Protein AF-A0A074RXC1-F1 (afdb_monomer_lite)

Foldseek 3Di:
DQDPVNQWAAKAKAWDPDFPAQDPDDDPDRWTKTKTKTKTDRDDPDPPDQSQVVQVVQQKDKDWDKKKKWKDFPVVRAIAIDIQDDDPDDDPVHVVHDVVNPVFKDWDDWDQDPNRIIMIMIMGIDPPVPADDAPDKTKMKMKMKIWMFMARRVVRDDRDIDMHIYDIDIDIHHDHDNPDDDPPPPPPPPDPDD

Radius of gyration: 21.19 Å; chains: 1; bounding box: 65×49×47 Å

Organism: NCBI:txid1423351

pLDDT: mean 71.6, std 18.16, range [35.62, 94.12]

Structure (mmCIF, N/CA/C/O backbone):
data_AF-A0A074RXC1-F1
#
_entry.id   AF-A0A074RXC1-F1
#
loop_
_atom_site.group_PDB
_atom_site.id
_atom_site.type_symbol
_atom_site.label_atom_id
_atom_site.label_alt_id
_atom_site.label_comp_id
_atom_site.label_asym_id
_atom_site.label_entity_id
_atom_site.label_seq_id
_atom_site.pdbx_PDB_ins_code
_atom_site.Cartn_x
_atom_site.Cartn_y
_atom_site.Cartn_z
_atom_site.occupancy
_atom_site.B_iso_or_equiv
_atom_site.auth_seq_id
_atom_site.auth_comp_id
_atom_site.auth_asym_id
_atom_site.auth_atom_id
_atom_site.pdbx_PDB_model_num
ATOM 1 N N . MET A 1 1 ? -26.070 16.149 12.774 1.00 41.00 1 MET A N 1
ATOM 2 C CA . MET A 1 1 ? -25.966 14.687 12.956 1.00 41.00 1 MET A CA 1
ATOM 3 C C . MET A 1 1 ? -24.612 14.267 12.406 1.00 41.00 1 MET A C 1
ATOM 5 O O . MET A 1 1 ? -24.395 14.439 11.217 1.00 41.00 1 MET A O 1
ATOM 9 N N . VAL A 1 2 ? -23.676 13.865 13.267 1.00 46.72 2 VAL A N 1
ATOM 10 C CA . VAL A 1 2 ? -22.329 13.419 12.868 1.00 46.72 2 VAL A CA 1
ATOM 11 C C . VAL A 1 2 ? -22.470 11.972 12.396 1.00 46.72 2 VAL A C 1
ATOM 13 O O . VAL A 1 2 ? -22.884 11.121 13.178 1.00 46.72 2 VAL A O 1
ATOM 16 N N . THR A 1 3 ? -22.252 11.695 11.112 1.00 53.53 3 THR A N 1
ATOM 17 C CA . THR A 1 3 ? -22.311 10.322 10.585 1.00 53.53 3 THR A CA 1
ATOM 18 C C . THR A 1 3 ? -20.998 9.605 10.895 1.00 53.53 3 THR A C 1
ATOM 20 O O . THR A 1 3 ? -19.945 10.237 10.913 1.00 53.53 3 THR A O 1
ATOM 23 N N . PHE A 1 4 ? -21.015 8.289 11.121 1.00 55.97 4 PHE A N 1
ATOM 24 C CA . PHE A 1 4 ? -19.802 7.508 11.425 1.00 55.97 4 PHE A CA 1
ATOM 25 C C . PHE A 1 4 ? -18.685 7.670 10.378 1.00 55.97 4 PHE A C 1
ATOM 27 O O . PHE A 1 4 ? -17.502 7.605 10.707 1.00 55.97 4 PHE A O 1
ATOM 34 N N . GLU A 1 5 ? -19.043 7.966 9.124 1.00 54.88 5 GLU A N 1
ATOM 35 C CA . GLU A 1 5 ? -18.086 8.291 8.062 1.00 54.88 5 GLU A CA 1
ATOM 36 C C . GLU A 1 5 ? -17.251 9.542 8.344 1.00 54.88 5 GLU A C 1
ATOM 38 O O . GLU A 1 5 ? -16.090 9.588 7.943 1.00 54.88 5 GLU A O 1
ATOM 43 N N . SER A 1 6 ? -17.810 10.508 9.075 1.00 56.66 6 SER A N 1
ATOM 44 C CA . SER A 1 6 ? -17.148 11.759 9.455 1.00 56.66 6 SER A CA 1
ATOM 45 C C . SER A 1 6 ? -16.219 11.647 10.668 1.00 56.66 6 SER A C 1
ATOM 47 O O . SER A 1 6 ? -15.727 12.675 11.119 1.00 56.66 6 SER A O 1
ATOM 49 N N . LEU A 1 7 ? -16.001 10.434 11.199 1.00 56.31 7 LEU A N 1
ATOM 50 C CA . LEU A 1 7 ? -15.130 10.157 12.353 1.00 56.31 7 LEU A CA 1
ATOM 51 C C . LEU A 1 7 ? -13.797 9.485 11.966 1.00 56.31 7 LEU A C 1
ATOM 53 O O . LEU A 1 7 ? -12.884 9.379 12.786 1.00 56.31 7 LEU A O 1
ATOM 57 N N . LEU A 1 8 ? -13.687 8.987 10.731 1.00 68.88 8 LEU A N 1
ATOM 58 C CA . LEU A 1 8 ? -12.468 8.389 10.188 1.00 68.88 8 LEU A CA 1
ATOM 59 C C . LEU A 1 8 ? -11.903 9.308 9.111 1.00 68.88 8 LEU A C 1
ATOM 61 O O . LEU A 1 8 ? -12.508 9.450 8.043 1.00 68.88 8 LEU A O 1
ATOM 65 N N . GLY A 1 9 ? -10.725 9.867 9.382 1.00 72.31 9 GLY A N 1
ATOM 66 C CA . GLY A 1 9 ? -10.014 10.732 8.454 1.00 72.31 9 GLY A CA 1
ATOM 67 C C . GLY A 1 9 ? -9.482 9.996 7.215 1.00 72.31 9 GLY A C 1
ATOM 68 O O . GLY A 1 9 ? -9.705 8.790 7.032 1.00 72.31 9 GLY A O 1
ATOM 69 N N . PRO A 1 10 ? -8.792 10.723 6.321 1.00 82.06 10 PRO A N 1
ATOM 70 C CA . PRO A 1 10 ? -8.280 10.156 5.082 1.00 82.06 10 PRO A CA 1
ATOM 71 C C . PRO A 1 10 ? -7.183 9.112 5.331 1.00 82.06 10 PRO A C 1
ATOM 73 O O . PRO A 1 10 ? -6.447 9.160 6.320 1.00 82.06 10 PRO A O 1
ATOM 76 N N . LEU A 1 11 ? -7.067 8.179 4.385 1.00 87.44 11 LEU A N 1
ATOM 77 C CA . LEU A 1 11 ? -5.901 7.315 4.233 1.00 87.44 11 LEU A CA 1
ATOM 78 C C . LEU A 1 11 ? -4.931 7.992 3.259 1.00 87.44 11 LEU A C 1
ATOM 80 O O . LEU A 1 11 ? -5.346 8.382 2.169 1.00 87.44 11 LEU A O 1
ATOM 84 N N . SER A 1 12 ? -3.655 8.096 3.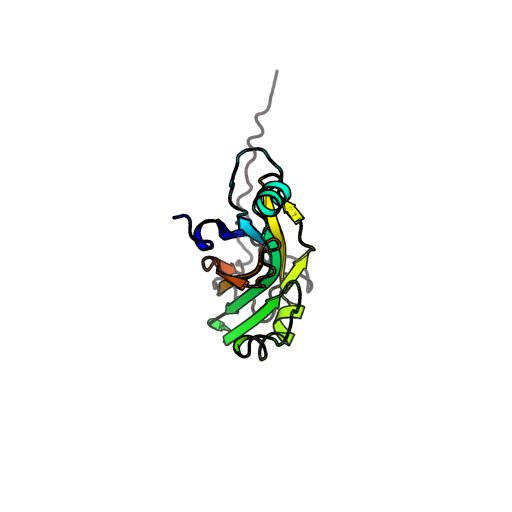615 1.00 89.38 12 SER A N 1
ATOM 85 C CA . SER A 1 12 ? -2.612 8.634 2.740 1.00 89.38 12 SER A CA 1
ATOM 86 C C . SER A 1 12 ? -1.465 7.644 2.537 1.00 89.38 12 SER A C 1
ATOM 88 O O . SER A 1 12 ? -1.199 6.775 3.372 1.00 89.38 12 SER A O 1
ATOM 90 N N . ILE A 1 13 ? -0.799 7.771 1.387 1.00 90.44 13 ILE A N 1
ATOM 91 C CA . ILE A 1 13 ? 0.452 7.083 1.065 1.00 90.44 13 ILE A CA 1
ATOM 92 C C . ILE A 1 13 ? 1.559 8.132 1.127 1.00 90.44 13 ILE A C 1
ATOM 94 O O . ILE A 1 13 ? 1.595 9.048 0.307 1.00 90.44 13 ILE A O 1
ATOM 98 N N . GLU A 1 14 ? 2.489 7.977 2.060 1.00 88.88 14 GLU A N 1
ATOM 99 C CA . GLU A 1 14 ? 3.664 8.834 2.158 1.00 88.88 14 GLU A CA 1
ATOM 100 C C . GLU A 1 14 ? 4.904 8.094 1.690 1.00 88.88 14 GLU A C 1
ATOM 102 O O . GLU A 1 14 ? 5.347 7.130 2.306 1.00 88.88 14 GLU A O 1
ATOM 107 N N . ILE A 1 15 ? 5.489 8.555 0.590 1.00 82.69 15 ILE A N 1
ATOM 108 C CA . ILE A 1 15 ? 6.756 8.040 0.076 1.00 82.69 15 ILE A CA 1
ATOM 109 C C . ILE A 1 15 ? 7.724 9.223 0.076 1.00 82.69 15 ILE A C 1
ATOM 111 O O . ILE A 1 15 ? 7.457 10.213 -0.617 1.00 82.69 15 ILE A O 1
ATOM 115 N N . PRO A 1 16 ? 8.836 9.176 0.840 1.00 70.38 16 PRO A N 1
ATOM 116 C CA . PRO A 1 16 ? 9.867 10.200 0.762 1.00 70.38 16 PRO A CA 1
ATOM 117 C C . PRO A 1 16 ? 10.257 10.354 -0.706 1.00 70.38 16 PRO A C 1
ATOM 119 O O . PRO A 1 16 ? 10.545 9.361 -1.369 1.00 70.38 16 PRO A O 1
ATOM 122 N N . ARG A 1 17 ? 10.245 11.586 -1.232 1.00 52.41 17 ARG A N 1
ATOM 123 C CA . ARG A 1 17 ? 10.360 11.904 -2.675 1.00 52.41 17 ARG A CA 1
ATOM 124 C C . ARG A 1 17 ? 11.628 11.381 -3.383 1.00 52.41 17 ARG A C 1
ATOM 126 O O . ARG A 1 17 ? 11.853 11.707 -4.544 1.00 52.41 17 ARG A O 1
ATOM 133 N N . ARG A 1 18 ? 12.476 10.603 -2.713 1.00 50.16 18 ARG A N 1
ATOM 134 C CA . ARG A 1 18 ? 13.684 9.989 -3.256 1.00 50.16 18 ARG A CA 1
ATOM 135 C C . ARG A 1 18 ? 13.493 8.476 -3.324 1.00 50.16 18 ARG A C 1
ATOM 137 O O . ARG A 1 18 ? 13.707 7.773 -2.342 1.00 50.16 18 ARG A O 1
ATOM 144 N N . ALA A 1 19 ? 13.136 7.981 -4.507 1.00 46.56 19 ALA A N 1
ATOM 145 C CA . ALA A 1 19 ? 13.533 6.630 -4.877 1.00 46.56 19 ALA A CA 1
ATOM 146 C C . ALA A 1 19 ? 15.060 6.568 -4.756 1.00 46.56 19 ALA A C 1
ATOM 148 O O . ALA A 1 19 ? 15.737 7.467 -5.264 1.00 46.56 19 ALA A O 1
ATOM 149 N N . VAL A 1 20 ? 15.609 5.556 -4.087 1.00 51.03 20 VAL A N 1
ATOM 150 C CA . VAL A 1 20 ? 17.038 5.274 -4.235 1.00 51.03 20 VAL A CA 1
ATOM 151 C C . VAL A 1 20 ? 17.208 4.824 -5.685 1.00 51.03 20 VAL A C 1
ATOM 153 O O . VAL A 1 20 ? 16.718 3.764 -6.081 1.00 51.03 20 VAL A O 1
ATOM 156 N N . GLY A 1 21 ? 17.763 5.721 -6.503 1.00 46.88 21 GLY A N 1
ATOM 157 C CA . GLY A 1 21 ? 17.995 5.493 -7.921 1.00 46.88 21 GLY A CA 1
ATOM 158 C C . GLY A 1 21 ? 18.953 4.326 -8.122 1.00 46.88 21 GLY A C 1
ATOM 159 O O . GLY A 1 21 ? 19.807 4.054 -7.283 1.00 46.88 21 GLY A O 1
ATOM 160 N N . ILE A 1 22 ? 18.789 3.623 -9.238 1.00 47.59 22 ILE A N 1
ATOM 161 C CA . ILE A 1 22 ? 19.736 2.600 -9.675 1.00 47.59 22 ILE A CA 1
ATOM 162 C C . ILE A 1 22 ? 21.031 3.335 -10.050 1.00 47.59 22 ILE A C 1
ATOM 164 O O . ILE A 1 22 ? 21.091 3.957 -11.114 1.00 47.59 22 ILE A O 1
ATOM 168 N N . ASP A 1 23 ? 22.041 3.307 -9.178 1.00 45.91 23 ASP A N 1
ATOM 169 C CA . ASP A 1 23 ? 23.382 3.775 -9.532 1.00 45.91 23 ASP A CA 1
ATOM 170 C C . ASP A 1 23 ? 23.966 2.821 -10.579 1.00 45.91 23 ASP A C 1
ATOM 172 O O . ASP A 1 23 ? 24.026 1.605 -10.401 1.00 45.91 23 ASP A O 1
ATOM 176 N N . ASN A 1 24 ? 24.380 3.378 -11.716 1.00 43.19 24 ASN A N 1
ATOM 177 C CA . ASN A 1 24 ? 24.933 2.609 -12.833 1.00 43.19 24 ASN A CA 1
ATOM 178 C C . ASN A 1 24 ? 26.350 2.075 -12.584 1.00 43.19 24 ASN A C 1
ATOM 180 O O . ASN A 1 24 ? 26.899 1.397 -13.453 1.00 43.19 24 ASN A O 1
ATOM 184 N N . SER A 1 25 ? 26.961 2.384 -11.444 1.00 41.28 25 SER A N 1
ATOM 185 C CA . SER A 1 25 ? 28.316 1.969 -11.112 1.00 41.28 25 SER A CA 1
ATOM 186 C C . SER A 1 25 ? 28.303 0.961 -9.963 1.00 41.28 25 SER A C 1
ATOM 188 O O . SER A 1 25 ? 28.063 1.339 -8.823 1.00 41.28 25 SER A O 1
ATOM 190 N N . ALA A 1 26 ? 28.658 -0.284 -10.298 1.00 39.69 26 ALA A N 1
ATOM 191 C CA . ALA A 1 26 ? 29.028 -1.408 -9.428 1.00 39.69 26 ALA A CA 1
ATOM 192 C C . ALA A 1 26 ? 27.931 -2.445 -9.085 1.00 39.69 26 ALA A C 1
ATOM 194 O O . ALA A 1 26 ? 27.125 -2.275 -8.179 1.00 39.69 26 ALA A O 1
ATOM 195 N N . GLY A 1 27 ? 28.023 -3.602 -9.759 1.00 39.81 27 GLY A N 1
ATOM 196 C CA . GLY A 1 27 ? 27.612 -4.908 -9.227 1.00 39.81 27 GLY A CA 1
ATOM 197 C C . GLY A 1 27 ? 26.292 -5.495 -9.741 1.00 39.81 27 GLY A C 1
ATOM 198 O O . GLY A 1 27 ? 25.319 -4.787 -9.983 1.00 39.81 27 GLY A O 1
ATOM 199 N N . ASN A 1 28 ? 26.248 -6.832 -9.816 1.00 43.88 28 ASN A N 1
ATOM 200 C CA . ASN A 1 28 ? 25.054 -7.670 -10.048 1.00 43.88 28 ASN A CA 1
ATOM 201 C C . ASN A 1 28 ? 23.983 -7.553 -8.928 1.00 43.88 28 ASN A C 1
ATOM 203 O O . ASN A 1 28 ? 23.018 -8.313 -8.918 1.00 43.88 28 ASN A O 1
ATOM 207 N N . GLU A 1 29 ? 24.146 -6.624 -7.980 1.00 46.78 29 GLU A N 1
ATOM 208 C CA . GLU A 1 29 ? 23.445 -6.573 -6.689 1.00 46.78 29 GLU A CA 1
ATOM 209 C C . GLU A 1 29 ? 22.759 -5.220 -6.411 1.00 46.78 29 GLU A C 1
ATOM 211 O O . GLU A 1 29 ? 22.481 -4.876 -5.264 1.00 46.78 29 GLU A O 1
ATOM 216 N N . THR A 1 30 ? 22.457 -4.411 -7.429 1.00 58.38 30 THR A N 1
ATOM 217 C CA . THR A 1 30 ? 21.752 -3.137 -7.203 1.00 58.38 30 THR A CA 1
ATOM 218 C C . THR A 1 30 ? 20.243 -3.362 -7.029 1.00 58.38 30 THR A C 1
ATOM 220 O O . THR A 1 30 ? 19.459 -3.361 -7.978 1.00 58.38 30 THR A O 1
ATOM 223 N N . SER A 1 31 ? 19.802 -3.580 -5.785 1.00 65.75 31 SER A N 1
ATOM 224 C CA . SER A 1 31 ? 18.376 -3.640 -5.438 1.00 65.75 31 SER A CA 1
ATOM 225 C C . SER A 1 31 ? 17.743 -2.241 -5.464 1.00 65.75 31 SER A C 1
ATOM 227 O O . SER A 1 31 ? 18.179 -1.363 -4.722 1.00 65.75 31 SER A O 1
ATOM 229 N N . CYS A 1 32 ? 16.689 -2.036 -6.261 1.00 78.50 32 CYS A N 1
ATOM 230 C CA . CYS A 1 32 ? 15.895 -0.802 -6.260 1.00 78.50 32 CYS A CA 1
ATOM 231 C C . CYS A 1 32 ? 14.613 -1.003 -5.446 1.00 78.50 32 CYS A C 1
ATOM 233 O O . CYS A 1 32 ? 13.894 -1.986 -5.644 1.00 78.50 32 CYS A O 1
ATOM 235 N N . TYR A 1 33 ? 14.311 -0.075 -4.539 1.00 83.94 33 TYR A N 1
ATOM 236 C CA . TYR A 1 33 ? 13.088 -0.119 -3.747 1.00 83.94 33 TYR A CA 1
ATOM 237 C C . TYR A 1 33 ? 12.524 1.276 -3.460 1.00 83.94 33 TYR A C 1
ATOM 239 O O . TYR A 1 33 ? 13.253 2.267 -3.385 1.00 83.94 33 TYR A O 1
ATOM 247 N N . TYR A 1 34 ? 11.213 1.326 -3.241 1.00 86.75 34 TYR A N 1
ATOM 248 C CA . TYR A 1 34 ? 10.503 2.472 -2.683 1.00 86.75 34 TYR A CA 1
ATOM 249 C C . TYR A 1 34 ? 10.071 2.133 -1.261 1.00 86.75 34 TYR A C 1
ATOM 251 O O . TYR A 1 34 ? 9.354 1.158 -1.053 1.00 86.75 34 TYR A O 1
ATOM 259 N N . SER A 1 35 ? 10.498 2.925 -0.283 1.00 88.25 35 SER A N 1
ATOM 260 C CA . SER A 1 35 ? 9.991 2.829 1.089 1.00 88.25 35 SER A CA 1
ATOM 261 C C . SER A 1 35 ? 8.974 3.932 1.340 1.00 88.25 35 SER A C 1
ATOM 263 O O . SER A 1 35 ? 9.118 5.027 0.804 1.00 88.25 35 SER A O 1
ATOM 265 N N . GLY A 1 36 ? 7.982 3.666 2.178 1.00 89.56 36 GLY A N 1
ATOM 266 C CA . GLY A 1 36 ? 6.987 4.658 2.561 1.00 89.56 36 GLY A CA 1
ATOM 267 C C . GLY A 1 36 ? 6.170 4.229 3.769 1.00 89.56 36 GLY A C 1
ATOM 268 O O . GLY A 1 36 ? 6.494 3.240 4.427 1.00 89.56 36 GLY A O 1
ATOM 269 N N . ALA A 1 37 ? 5.106 4.970 4.050 1.00 90.25 37 ALA A N 1
ATOM 270 C CA . ALA A 1 37 ? 4.131 4.657 5.079 1.00 90.25 37 ALA A CA 1
ATOM 271 C C . ALA A 1 37 ? 2.702 4.816 4.549 1.00 90.25 37 ALA A C 1
ATOM 273 O O . ALA A 1 37 ? 2.391 5.761 3.826 1.00 90.25 37 ALA A O 1
ATOM 274 N N . LEU A 1 38 ? 1.832 3.874 4.908 1.00 89.00 38 LEU A N 1
ATOM 275 C CA . LEU A 1 38 ? 0.387 4.050 4.847 1.00 89.00 38 LEU A CA 1
ATOM 276 C C . LEU A 1 38 ? -0.048 4.686 6.156 1.00 89.00 38 LEU A C 1
ATOM 278 O O . LEU A 1 38 ? 0.244 4.132 7.217 1.00 89.00 38 LEU A O 1
ATOM 282 N N . MET A 1 39 ? -0.729 5.824 6.092 1.00 88.69 39 MET A N 1
ATOM 283 C CA . MET A 1 39 ? -1.160 6.544 7.284 1.00 88.69 39 MET A CA 1
ATOM 284 C C . MET A 1 39 ? -2.664 6.727 7.262 1.00 88.69 39 MET A C 1
ATOM 286 O O . MET A 1 39 ? -3.214 7.353 6.358 1.00 88.69 39 MET A O 1
ATOM 290 N N . LEU A 1 40 ? -3.337 6.169 8.263 1.00 84.69 40 LEU A N 1
ATOM 291 C CA . LEU A 1 40 ? -4.741 6.454 8.498 1.00 84.69 40 LEU A CA 1
ATOM 292 C C . LEU A 1 40 ? -4.830 7.569 9.531 1.00 84.69 40 LEU A C 1
ATOM 294 O O . LEU A 1 40 ? -4.387 7.403 10.674 1.00 84.69 40 LEU A O 1
ATOM 298 N N . GLN A 1 41 ? -5.430 8.688 9.133 1.00 76.19 41 GLN A N 1
ATOM 299 C CA . GLN A 1 41 ? -5.754 9.746 10.072 1.00 76.19 41 GLN A CA 1
ATOM 300 C C . GLN A 1 41 ? -6.849 9.249 11.020 1.00 76.19 41 GLN A C 1
ATOM 302 O O . GLN A 1 41 ? -8.028 9.192 10.665 1.00 76.19 41 GLN A O 1
ATOM 307 N N . GLY A 1 42 ? -6.455 8.917 12.249 1.00 62.72 42 GLY A N 1
ATOM 308 C CA . GLY A 1 42 ? -7.388 8.926 13.367 1.00 62.72 42 GLY A CA 1
ATOM 309 C C . GLY A 1 42 ? -7.840 10.369 13.539 1.00 62.72 42 GLY A C 1
ATOM 310 O O . GLY A 1 42 ? -7.004 11.251 13.732 1.00 62.72 42 GLY A O 1
ATOM 311 N N . GLN A 1 43 ? -9.122 10.658 13.348 1.00 54.03 43 GLN A N 1
ATOM 312 C CA . GLN A 1 43 ? -9.582 12.033 13.479 1.00 54.03 43 GLN A CA 1
ATOM 313 C C . GLN A 1 43 ? -9.473 12.465 14.944 1.00 54.03 43 GLN A C 1
ATOM 315 O O . GLN A 1 43 ? -9.837 11.713 15.852 1.00 54.03 43 GLN A O 1
ATOM 320 N N . GLU A 1 44 ? -8.951 13.675 15.156 1.00 41.47 44 GLU A N 1
ATOM 321 C CA . GLU A 1 44 ? -9.087 14.419 16.405 1.00 41.47 44 GLU A CA 1
ATOM 322 C C . GLU A 1 44 ? -10.577 14.532 16.721 1.00 41.47 44 GLU A C 1
ATOM 324 O O . GLU A 1 44 ? -11.282 15.315 16.088 1.00 41.47 44 GLU A O 1
ATOM 329 N N . LEU A 1 45 ? -11.086 13.741 17.664 1.00 39.53 45 LEU A N 1
ATOM 330 C CA . LEU A 1 45 ? -12.461 13.932 18.110 1.00 39.53 45 LEU A CA 1
ATOM 331 C C . LEU A 1 45 ? -12.579 14.834 19.327 1.00 39.53 45 LEU A C 1
ATOM 333 O O . LEU A 1 45 ? -13.615 15.469 19.431 1.00 39.53 45 LEU A O 1
ATOM 337 N N . LEU A 1 46 ? -11.584 14.971 20.215 1.00 38.75 46 LEU A N 1
ATOM 338 C CA . LEU A 1 46 ? -11.774 15.757 21.452 1.00 38.75 46 LEU A CA 1
ATOM 339 C C . LEU A 1 46 ? -10.477 16.362 22.045 1.00 38.75 46 LEU A C 1
ATOM 341 O O . LEU A 1 46 ? -10.279 16.344 23.258 1.00 38.75 46 LEU A O 1
ATOM 345 N N . GLY A 1 47 ? -9.579 16.914 21.221 1.00 38.34 47 GLY A N 1
ATOM 346 C CA . GLY A 1 47 ? -8.376 17.605 21.721 1.00 38.34 47 GLY A CA 1
ATOM 347 C C . GLY A 1 47 ? -7.254 16.660 22.203 1.00 38.34 47 GLY A C 1
ATOM 348 O O . GLY A 1 47 ? -7.191 15.526 21.733 1.00 38.34 47 GLY A O 1
ATOM 349 N N . PRO A 1 48 ? -6.344 17.095 23.104 1.00 40.12 48 PRO A N 1
ATOM 350 C CA . PRO A 1 48 ? -5.045 16.448 23.380 1.00 40.12 48 PRO A CA 1
ATOM 351 C C . PRO A 1 48 ? -5.095 15.097 24.141 1.00 40.12 48 PRO A C 1
ATOM 353 O O . PRO A 1 48 ? -4.137 14.723 24.815 1.00 40.12 48 PRO A O 1
ATOM 356 N N . GLY A 1 49 ? -6.195 14.344 24.054 1.00 46.59 49 GLY A N 1
ATOM 357 C CA . GLY A 1 49 ? -6.352 13.018 24.658 1.00 46.59 49 GLY A CA 1
ATOM 358 C C . GLY A 1 49 ? -5.895 11.868 23.752 1.00 46.59 49 GLY A C 1
ATOM 359 O O . GLY A 1 49 ? -5.857 11.979 22.529 1.00 46.59 49 GLY A O 1
ATOM 360 N N . THR A 1 50 ? -5.565 10.720 24.350 1.00 51.72 50 THR A N 1
ATOM 361 C CA . THR A 1 50 ? -5.179 9.509 23.609 1.00 51.72 50 THR A CA 1
ATOM 362 C C . THR A 1 50 ? -6.400 8.963 22.844 1.00 51.72 50 THR A C 1
ATOM 364 O O . THR A 1 50 ? -7.405 8.656 23.489 1.00 51.72 50 THR A O 1
ATOM 367 N N . PRO A 1 51 ? -6.343 8.782 21.506 1.00 50.44 51 PRO A N 1
ATOM 368 C CA . PRO A 1 51 ? -7.502 8.460 20.659 1.00 50.44 51 PRO A CA 1
ATOM 369 C C . PRO A 1 51 ? -8.375 7.298 21.156 1.00 50.44 51 PRO A C 1
ATOM 371 O O . PRO A 1 51 ? -9.592 7.343 21.034 1.00 50.44 51 PRO A O 1
ATOM 374 N N . LYS A 1 52 ? -7.770 6.287 21.788 1.00 49.31 52 LYS A N 1
ATOM 375 C CA . LYS A 1 52 ? -8.460 5.120 22.356 1.00 49.31 52 LYS A CA 1
ATOM 376 C C . LYS A 1 52 ? -9.548 5.480 23.388 1.00 49.31 52 LYS A C 1
ATOM 378 O O . LYS A 1 52 ? -10.615 4.881 23.374 1.00 49.31 52 LYS A O 1
ATOM 383 N N . ILE A 1 53 ? -9.300 6.477 24.239 1.00 50.59 53 ILE A N 1
ATOM 384 C CA . ILE A 1 53 ? -10.171 6.826 25.378 1.00 50.59 53 ILE A CA 1
ATOM 385 C C . ILE A 1 53 ? -11.452 7.534 24.910 1.00 50.59 53 ILE A C 1
ATOM 387 O O . ILE A 1 53 ? -12.513 7.363 25.502 1.00 50.59 53 ILE A O 1
ATOM 391 N N . VAL A 1 54 ? -11.375 8.296 23.817 1.00 54.69 54 VAL A N 1
ATOM 392 C CA . VAL A 1 54 ? -12.516 9.037 23.257 1.00 54.69 54 VAL A CA 1
ATOM 393 C C . VAL A 1 54 ? -13.535 8.097 22.609 1.00 54.69 54 VAL A C 1
ATOM 395 O O . VAL A 1 54 ? -14.735 8.292 22.765 1.00 54.69 54 VAL A O 1
ATOM 398 N N . TRP A 1 55 ? -13.066 7.051 21.927 1.00 56.78 55 TRP A N 1
ATOM 399 C CA . TRP A 1 55 ? -13.936 6.039 21.323 1.00 56.78 55 TRP A CA 1
ATOM 400 C C . TRP A 1 55 ? -14.601 5.151 22.377 1.00 56.78 55 TRP A C 1
ATOM 402 O O . TRP A 1 55 ? -15.818 4.968 22.342 1.00 56.78 55 TRP A O 1
ATOM 412 N N . GLU A 1 56 ? -13.826 4.677 23.358 1.00 56.75 56 GLU A N 1
ATOM 413 C CA . GLU A 1 56 ? -14.346 3.868 24.466 1.00 56.75 56 GLU A CA 1
ATOM 414 C C . GLU A 1 56 ? -15.336 4.664 25.337 1.00 56.75 56 GLU A C 1
ATOM 416 O O . GLU A 1 56 ? -16.336 4.107 25.778 1.00 56.75 56 GLU A O 1
ATOM 421 N N . GLY A 1 57 ? -15.126 5.976 25.512 1.00 56.84 57 GLY A N 1
ATOM 422 C CA . GLY A 1 57 ? -16.052 6.870 26.220 1.00 56.84 57 GLY A CA 1
ATOM 423 C C . GLY A 1 57 ? -17.375 7.149 25.491 1.00 56.84 57 GLY A C 1
ATOM 424 O O . GLY A 1 57 ? -18.319 7.621 26.118 1.00 56.84 57 GLY A O 1
ATOM 425 N N . LEU A 1 58 ? -17.460 6.845 24.192 1.00 61.00 58 LEU A N 1
ATOM 426 C CA . LEU A 1 58 ? -18.696 6.890 23.399 1.00 61.00 58 LEU A CA 1
ATOM 427 C C . LEU A 1 58 ? -19.352 5.505 23.254 1.00 61.00 58 LEU A C 1
ATOM 429 O O . LEU A 1 58 ? -20.332 5.384 22.522 1.00 61.00 58 LEU A O 1
ATOM 433 N N . GLY A 1 59 ? -18.797 4.469 23.895 1.00 63.50 59 GLY A N 1
ATOM 434 C CA . GLY A 1 59 ? -19.301 3.099 23.802 1.00 63.50 59 GLY A CA 1
ATOM 435 C C . GLY A 1 59 ? -18.841 2.335 22.559 1.00 63.50 59 GLY A C 1
ATOM 436 O O . GLY A 1 59 ? -19.389 1.275 22.270 1.00 63.50 59 GLY A O 1
ATOM 437 N N . TYR A 1 60 ? -17.848 2.824 21.803 1.00 66.00 60 TYR A N 1
ATOM 438 C CA . TYR A 1 60 ? -17.391 2.195 20.555 1.00 66.00 60 TYR A CA 1
ATOM 439 C C . TYR A 1 60 ? -15.960 1.647 20.652 1.00 66.00 60 TYR A C 1
ATOM 441 O O . TYR A 1 60 ? -15.057 2.271 21.203 1.00 66.00 60 TYR A O 1
ATOM 449 N N . GLU A 1 61 ? -15.725 0.487 20.041 1.00 66.62 61 GLU A N 1
ATOM 450 C CA . GLU A 1 61 ? -14.395 -0.031 19.725 1.00 66.62 61 GLU A CA 1
ATOM 451 C C . GLU A 1 61 ? -14.099 0.183 18.244 1.00 66.62 61 GLU A C 1
ATOM 453 O O . GLU A 1 61 ? -14.865 -0.263 17.392 1.00 66.62 61 GLU A O 1
ATOM 458 N N . VAL A 1 62 ? -12.970 0.815 17.922 1.00 68.12 62 VAL A N 1
ATOM 459 C CA . VAL A 1 62 ? -12.490 0.943 16.541 1.00 68.12 62 VAL A CA 1
ATOM 460 C C . VAL A 1 62 ? -11.163 0.217 16.407 1.00 68.12 62 VAL A C 1
ATOM 462 O O . VAL A 1 62 ? -10.209 0.496 17.134 1.00 68.12 62 VAL A O 1
ATOM 465 N N . GLY A 1 63 ? -11.088 -0.701 15.448 1.00 70.50 63 GLY A N 1
ATOM 466 C CA . GLY A 1 63 ? -9.892 -1.482 15.171 1.00 70.50 63 GLY A CA 1
ATOM 467 C C . GLY A 1 63 ? -9.579 -1.510 13.686 1.00 70.50 63 GLY A C 1
ATOM 468 O O . GLY A 1 63 ? -10.414 -1.903 12.872 1.00 70.50 63 GLY A O 1
ATOM 469 N N . ILE A 1 64 ? -8.348 -1.156 13.314 1.00 77.00 64 ILE A N 1
ATOM 470 C CA . ILE A 1 64 ? -7.889 -1.419 11.950 1.00 77.00 64 ILE A CA 1
ATOM 471 C C . ILE A 1 64 ? -7.729 -2.924 11.782 1.00 77.00 64 ILE A C 1
ATOM 473 O O . ILE A 1 64 ? -6.967 -3.574 12.498 1.00 77.00 64 ILE A O 1
ATOM 477 N N . GLN A 1 65 ? -8.430 -3.471 10.804 1.00 81.94 65 GLN A N 1
ATOM 478 C CA . GLN A 1 65 ? -8.390 -4.886 10.486 1.00 81.94 65 GLN A CA 1
ATOM 479 C C . GLN A 1 65 ? -7.244 -5.170 9.520 1.00 81.94 65 GLN A C 1
ATOM 481 O O . GLN A 1 65 ? -6.402 -6.028 9.793 1.00 81.94 65 GLN A O 1
ATOM 486 N N . GLN A 1 66 ? -7.133 -4.388 8.449 1.00 87.50 66 GLN A N 1
ATOM 487 C CA . GLN A 1 66 ? -6.177 -4.636 7.374 1.00 87.50 66 GLN A CA 1
ATOM 488 C C . GLN A 1 66 ? -5.744 -3.333 6.707 1.00 87.50 66 GLN A C 1
ATOM 490 O O . GLN A 1 66 ? -6.582 -2.469 6.462 1.00 87.50 66 GLN A O 1
ATOM 495 N N . PHE A 1 67 ? -4.465 -3.237 6.363 1.00 89.81 67 PHE A N 1
ATOM 496 C CA . PHE A 1 67 ? -3.964 -2.367 5.308 1.00 89.81 67 PHE A CA 1
ATOM 497 C C . PHE A 1 67 ? -3.546 -3.226 4.123 1.00 89.81 67 PHE A C 1
ATOM 499 O O . PHE A 1 67 ? -2.857 -4.233 4.293 1.00 89.81 67 PHE A O 1
ATOM 506 N N . ASP A 1 68 ? -3.938 -2.823 2.923 1.00 91.94 68 ASP A N 1
ATOM 507 C CA . ASP A 1 68 ? -3.544 -3.491 1.695 1.00 91.94 68 ASP A CA 1
ATOM 508 C C . ASP A 1 68 ? -3.090 -2.500 0.628 1.00 91.94 68 ASP A C 1
ATOM 510 O O . ASP A 1 68 ? -3.462 -1.325 0.624 1.00 91.94 68 ASP A O 1
ATOM 514 N N . MET A 1 69 ? -2.219 -2.978 -0.252 1.00 92.56 69 MET A N 1
ATOM 515 C CA . MET A 1 69 ? -1.587 -2.182 -1.290 1.00 92.56 69 MET A CA 1
ATOM 516 C C . MET A 1 69 ? -1.584 -2.944 -2.602 1.00 92.56 69 MET A C 1
ATOM 518 O O . MET A 1 69 ? -1.260 -4.130 -2.651 1.00 92.56 69 MET A O 1
ATOM 522 N N . THR A 1 70 ? -1.873 -2.221 -3.679 1.00 93.31 70 THR A N 1
ATOM 523 C CA . THR A 1 70 ? -1.670 -2.684 -5.047 1.00 93.31 70 THR A CA 1
ATOM 524 C C . THR A 1 70 ? -0.610 -1.832 -5.729 1.00 93.31 70 THR A C 1
ATOM 526 O O . THR A 1 70 ? -0.702 -0.605 -5.724 1.00 93.31 70 THR A O 1
ATOM 529 N N . PHE A 1 71 ? 0.347 -2.498 -6.364 1.00 92.38 71 PHE A N 1
ATOM 530 C CA . PHE A 1 71 ? 1.361 -1.909 -7.228 1.00 92.38 71 PHE A CA 1
ATOM 531 C C . PHE A 1 71 ? 1.132 -2.375 -8.669 1.00 92.38 71 PHE A C 1
ATOM 533 O O . PHE A 1 71 ? 1.076 -3.580 -8.934 1.00 92.38 71 PHE A O 1
ATOM 540 N N . THR A 1 72 ? 0.989 -1.442 -9.607 1.00 92.44 72 THR A N 1
ATOM 541 C CA . THR A 1 72 ? 0.721 -1.740 -11.020 1.00 92.44 72 THR A CA 1
ATOM 542 C C . THR A 1 72 ? 1.760 -1.127 -11.942 1.00 92.44 72 THR A C 1
ATOM 544 O O . THR A 1 72 ? 2.302 -0.048 -11.707 1.00 92.44 72 THR A O 1
ATOM 547 N N . SER A 1 73 ? 2.012 -1.825 -13.048 1.00 91.38 73 SER A N 1
ATOM 548 C CA . SER A 1 73 ? 2.777 -1.309 -14.172 1.00 91.38 73 SER A CA 1
ATOM 549 C C . SER A 1 73 ? 2.094 -1.668 -15.482 1.00 91.38 73 SER A C 1
ATOM 551 O O . SER A 1 73 ? 2.012 -2.844 -15.844 1.00 91.38 73 SER A O 1
ATOM 553 N N . SER A 1 74 ? 1.644 -0.653 -16.217 1.00 89.12 74 SER A N 1
ATOM 554 C CA . SER A 1 74 ? 1.034 -0.824 -17.539 1.00 89.12 74 SER A CA 1
ATOM 555 C C . SER A 1 74 ? 2.040 -1.348 -18.567 1.00 89.12 74 SER A C 1
ATOM 557 O O . SER A 1 74 ? 1.724 -2.271 -19.313 1.00 89.12 74 SER A O 1
ATOM 559 N N . VAL A 1 75 ? 3.277 -0.836 -18.538 1.00 89.75 75 VAL A N 1
ATOM 560 C CA . VAL A 1 75 ? 4.379 -1.243 -19.431 1.00 89.75 75 VAL A CA 1
ATOM 561 C C . VAL A 1 75 ? 4.655 -2.744 -19.339 1.00 89.75 75 VAL A C 1
ATOM 563 O O . VAL A 1 75 ? 4.817 -3.412 -20.355 1.00 89.75 75 VAL A O 1
ATOM 566 N N . HIS A 1 76 ? 4.657 -3.286 -18.122 1.00 87.19 76 HIS A N 1
ATOM 567 C CA . HIS A 1 76 ? 4.967 -4.695 -17.879 1.00 87.19 76 HIS A CA 1
ATOM 568 C C . HIS A 1 76 ? 3.719 -5.585 -17.846 1.00 87.19 76 HIS A C 1
ATOM 570 O O . HIS A 1 76 ? 3.850 -6.798 -17.729 1.00 87.19 76 HIS A O 1
ATOM 576 N N . LYS A 1 77 ? 2.511 -5.002 -17.925 1.00 88.44 77 LYS A N 1
ATOM 577 C CA . LYS A 1 77 ? 1.227 -5.690 -17.697 1.00 88.44 77 LYS A CA 1
ATOM 578 C C . LYS A 1 77 ? 1.203 -6.452 -16.364 1.00 88.44 77 LYS A C 1
ATOM 580 O O . LYS A 1 77 ? 0.668 -7.554 -16.271 1.00 88.44 77 LYS A O 1
ATOM 585 N N . VAL A 1 78 ? 1.802 -5.860 -15.331 1.00 85.94 78 VAL A N 1
ATOM 586 C CA . VAL A 1 78 ? 1.933 -6.468 -14.002 1.00 85.94 78 VAL A CA 1
ATOM 587 C C . VAL A 1 78 ? 1.034 -5.751 -13.007 1.00 85.94 78 VAL A C 1
ATOM 589 O O . VAL A 1 78 ? 0.991 -4.521 -12.955 1.00 85.94 78 VAL A O 1
ATOM 592 N N . LYS A 1 79 ? 0.367 -6.547 -12.172 1.00 89.94 79 LYS A N 1
ATOM 593 C CA . LYS A 1 79 ? -0.323 -6.121 -10.958 1.00 89.94 79 LYS A CA 1
ATOM 594 C C . LYS A 1 79 ? 0.185 -6.986 -9.812 1.00 89.94 79 LYS A C 1
ATOM 596 O O . LYS A 1 79 ? 0.243 -8.204 -9.940 1.00 89.94 79 LYS A O 1
ATOM 601 N N . MET A 1 80 ? 0.578 -6.355 -8.718 1.00 90.38 80 MET A N 1
ATOM 602 C CA . MET A 1 80 ? 1.041 -6.999 -7.493 1.00 90.38 80 MET A CA 1
ATOM 603 C C . MET A 1 80 ? 0.188 -6.499 -6.339 1.00 90.38 80 MET A C 1
ATOM 605 O O . MET A 1 80 ? -0.132 -5.313 -6.287 1.00 90.38 80 MET A O 1
ATOM 609 N N . TRP A 1 81 ? -0.164 -7.385 -5.415 1.00 91.94 81 TRP A N 1
ATOM 610 C CA . TRP A 1 81 ? -0.950 -7.026 -4.241 1.00 91.94 81 TRP A CA 1
ATOM 611 C C . TRP A 1 81 ? -0.386 -7.682 -2.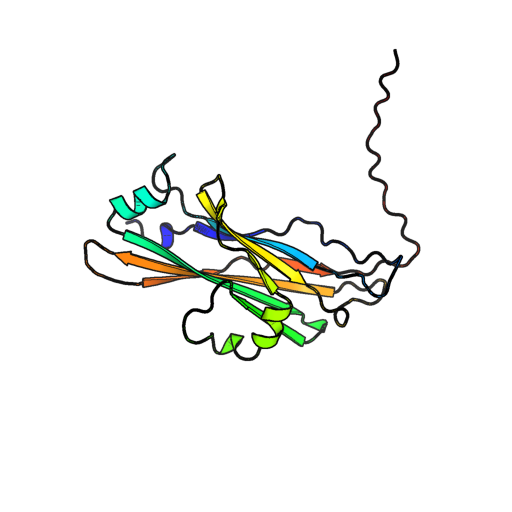987 1.00 91.94 81 TRP A C 1
ATOM 613 O O . TRP A 1 81 ? 0.002 -8.849 -3.025 1.00 91.94 81 TRP A O 1
ATOM 623 N N . ASN A 1 82 ? -0.357 -6.951 -1.878 1.00 92.00 82 ASN A N 1
ATOM 624 C CA . ASN A 1 82 ? -0.109 -7.537 -0.568 1.00 92.00 82 ASN A CA 1
ATOM 625 C C . ASN A 1 82 ? -0.879 -6.781 0.520 1.00 92.00 82 ASN A C 1
ATOM 627 O O . ASN A 1 82 ? -1.250 -5.622 0.336 1.00 92.00 82 ASN A O 1
ATOM 631 N N . ALA A 1 83 ? -1.059 -7.429 1.667 1.00 90.62 83 ALA A N 1
ATOM 632 C CA . ALA A 1 83 ? -1.639 -6.839 2.861 1.00 90.62 83 ALA A CA 1
ATOM 633 C C . ALA A 1 83 ? -0.769 -7.084 4.097 1.00 90.62 83 ALA A C 1
ATOM 635 O O . ALA A 1 83 ? -0.056 -8.082 4.182 1.00 90.62 83 ALA A O 1
ATOM 636 N N . ASP A 1 84 ? -0.862 -6.182 5.073 1.00 86.94 84 ASP A N 1
ATOM 637 C CA . ASP A 1 84 ? -0.113 -6.259 6.332 1.00 86.94 84 ASP A CA 1
ATOM 638 C C . ASP A 1 84 ? -0.580 -7.415 7.235 1.00 86.94 84 ASP A C 1
ATOM 640 O O . ASP A 1 84 ? 0.187 -7.968 8.023 1.00 86.94 84 ASP A O 1
ATOM 644 N N . LYS A 1 85 ? -1.845 -7.805 7.089 1.00 82.56 85 LYS A N 1
ATOM 645 C CA . LYS A 1 85 ? -2.470 -8.969 7.704 1.00 82.56 85 LYS A CA 1
ATOM 646 C C . LYS A 1 85 ? -3.471 -9.560 6.719 1.00 82.56 85 LYS A C 1
ATOM 648 O O . LYS A 1 85 ? -4.216 -8.831 6.065 1.00 82.56 85 LYS A O 1
ATOM 653 N N . VAL A 1 86 ? -3.524 -10.884 6.624 1.00 69.31 86 VAL A N 1
ATOM 654 C CA . VAL A 1 86 ? -4.568 -11.574 5.858 1.00 69.31 86 VAL A CA 1
ATOM 655 C C . VAL A 1 86 ? -5.743 -11.832 6.797 1.00 69.31 86 VAL A C 1
ATOM 657 O O . VAL A 1 86 ? -5.592 -12.529 7.800 1.00 69.31 86 VAL A O 1
ATOM 660 N N . LEU A 1 87 ? -6.899 -11.242 6.503 1.00 63.06 87 LEU A N 1
ATOM 661 C CA . LEU A 1 87 ? -8.137 -11.461 7.247 1.00 63.06 87 LEU A CA 1
ATOM 662 C C . LEU A 1 87 ? -9.204 -11.992 6.299 1.00 63.06 87 LEU A C 1
ATOM 664 O O . LEU A 1 87 ? -9.618 -11.295 5.377 1.00 63.06 87 LEU A O 1
ATOM 668 N N . GLY A 1 88 ? -9.648 -13.224 6.543 1.00 63.22 88 GLY A N 1
ATOM 669 C CA . GLY A 1 88 ? -10.695 -13.854 5.744 1.00 63.22 88 GLY A CA 1
ATOM 670 C C . GLY A 1 88 ? -10.285 -14.134 4.289 1.00 63.22 88 GLY A C 1
ATOM 671 O O . GLY A 1 88 ? -9.097 -14.116 3.953 1.00 63.22 88 GLY A O 1
ATOM 672 N N . PRO A 1 89 ? -11.259 -14.458 3.421 1.00 60.47 89 PRO A N 1
ATOM 673 C CA . PRO A 1 89 ? -10.989 -14.758 2.025 1.00 60.47 89 PRO A CA 1
ATOM 674 C C . PRO A 1 89 ? -10.460 -13.517 1.306 1.00 60.47 89 PRO A C 1
ATOM 676 O O . PRO A 1 89 ? -11.022 -12.425 1.386 1.00 60.47 89 PRO A O 1
ATOM 679 N N . MET A 1 90 ? -9.357 -13.707 0.589 1.00 67.56 90 MET A N 1
ATOM 680 C CA . MET A 1 90 ? -8.730 -12.668 -0.215 1.00 67.56 90 MET A CA 1
ATOM 681 C C . MET A 1 90 ? -9.724 -12.098 -1.239 1.00 67.56 90 MET A C 1
ATOM 683 O O . MET A 1 90 ? -10.485 -12.876 -1.823 1.00 67.56 90 MET A O 1
ATOM 687 N N . PRO A 1 91 ? -9.709 -10.778 -1.513 1.00 67.81 91 PRO A N 1
ATOM 688 C CA . PRO A 1 91 ? -10.536 -10.210 -2.568 1.00 67.81 91 PRO A CA 1
ATOM 689 C C . PRO A 1 91 ? -10.315 -10.978 -3.884 1.00 67.81 91 PRO A C 1
ATOM 691 O O . PRO A 1 91 ? -9.157 -11.192 -4.257 1.00 67.81 91 PRO A O 1
ATOM 694 N N . PRO A 1 92 ? -11.371 -11.377 -4.617 1.00 68.56 92 PRO A N 1
ATOM 695 C CA . PRO A 1 92 ? -11.222 -12.147 -5.857 1.00 68.56 92 PRO A CA 1
ATOM 696 C C . PRO A 1 92 ? -10.307 -11.452 -6.879 1.00 68.56 92 PRO A C 1
ATOM 698 O O . PRO A 1 92 ? -9.499 -12.085 -7.552 1.00 68.56 92 PRO A O 1
ATOM 701 N N . GLU A 1 93 ? -10.369 -10.119 -6.912 1.00 68.19 93 GLU A N 1
ATOM 702 C CA . GLU A 1 93 ? -9.541 -9.220 -7.728 1.00 68.19 93 GLU A CA 1
ATOM 703 C C . GLU A 1 93 ? -8.048 -9.176 -7.347 1.00 68.19 93 GLU A C 1
ATOM 705 O O . GLU A 1 93 ? -7.230 -8.661 -8.116 1.00 68.19 93 GLU A O 1
ATOM 710 N N . ALA A 1 94 ? -7.697 -9.694 -6.167 1.00 71.00 94 ALA A N 1
ATOM 711 C CA . ALA A 1 94 ? -6.344 -9.755 -5.618 1.00 71.00 94 ALA A CA 1
ATOM 712 C C . ALA A 1 94 ? -5.778 -11.187 -5.589 1.00 71.00 94 ALA A C 1
ATOM 714 O O . ALA A 1 94 ? -4.560 -11.357 -5.654 1.00 71.00 94 ALA A O 1
ATOM 715 N N . ALA A 1 95 ? -6.645 -12.209 -5.572 1.00 69.12 95 ALA A N 1
ATOM 716 C CA . ALA A 1 95 ? -6.276 -13.627 -5.510 1.00 69.12 95 ALA A CA 1
ATOM 717 C C . ALA A 1 95 ? -5.259 -14.044 -6.582 1.00 69.12 95 ALA A C 1
ATOM 719 O O . ALA A 1 95 ? -4.287 -14.734 -6.282 1.00 69.12 95 ALA A O 1
ATOM 720 N N . ALA A 1 96 ? -5.429 -13.558 -7.813 1.00 70.12 96 ALA A N 1
ATOM 721 C CA . ALA A 1 96 ? -4.533 -13.874 -8.925 1.00 70.12 96 ALA A CA 1
ATOM 722 C C . ALA A 1 96 ? -3.127 -13.245 -8.804 1.00 70.12 96 ALA A C 1
ATOM 724 O O . ALA A 1 96 ? -2.199 -13.687 -9.476 1.00 70.12 96 ALA A O 1
ATOM 725 N N . PHE A 1 97 ? -2.950 -12.224 -7.958 1.00 74.50 97 PHE A N 1
ATOM 726 C CA . PHE A 1 97 ? -1.750 -11.373 -7.933 1.00 74.50 97 PHE A CA 1
ATOM 727 C C . PHE A 1 97 ? -1.022 -11.356 -6.579 1.00 74.50 97 PHE A C 1
ATOM 729 O O . PHE A 1 97 ? 0.078 -10.806 -6.466 1.00 74.50 97 PHE A O 1
ATOM 736 N N . ALA A 1 98 ? -1.604 -11.972 -5.549 1.00 64.81 98 ALA A N 1
ATOM 737 C CA . ALA A 1 98 ? -1.096 -11.918 -4.181 1.00 64.81 98 ALA A CA 1
ATOM 738 C C . ALA A 1 98 ? 0.210 -12.687 -3.956 1.00 64.81 98 ALA A C 1
ATOM 740 O O . ALA A 1 98 ? 1.081 -12.226 -3.222 1.00 64.81 98 ALA A O 1
ATOM 741 N N . ALA A 1 99 ? 0.384 -13.833 -4.623 1.00 63.88 99 ALA A N 1
ATOM 742 C CA . ALA A 1 99 ? 1.607 -14.632 -4.508 1.00 63.88 99 ALA A CA 1
ATOM 743 C C . ALA A 1 99 ? 2.840 -13.906 -5.074 1.00 63.88 99 ALA A C 1
ATOM 745 O O . ALA A 1 99 ? 3.957 -14.105 -4.594 1.00 63.88 99 ALA A O 1
ATOM 746 N N . ALA A 1 100 ? 2.639 -13.060 -6.090 1.00 72.44 100 ALA A N 1
ATOM 747 C CA . ALA A 1 100 ? 3.682 -12.188 -6.609 1.00 72.44 100 ALA A CA 1
ATOM 748 C C . ALA A 1 100 ? 3.904 -10.995 -5.673 1.00 72.44 100 ALA A C 1
ATOM 750 O O . ALA A 1 100 ? 5.044 -10.669 -5.357 1.00 72.44 100 ALA A O 1
ATOM 751 N N . GLY A 1 101 ? 2.830 -10.366 -5.188 1.00 80.00 101 GLY A N 1
ATOM 752 C CA . GLY A 1 101 ? 2.954 -9.155 -4.384 1.00 80.00 101 GLY A CA 1
ATOM 753 C C . GLY A 1 101 ? 3.607 -9.356 -3.020 1.00 80.00 101 GLY A C 1
ATOM 754 O O . GLY A 1 101 ? 4.408 -8.510 -2.640 1.00 80.00 101 GLY A O 1
ATOM 755 N N . SER A 1 102 ? 3.391 -10.474 -2.322 1.00 83.12 102 SER A N 1
ATOM 756 C CA . SER A 1 102 ? 4.026 -10.714 -1.011 1.00 83.12 102 SER A CA 1
ATOM 757 C C . SER A 1 102 ? 5.554 -10.848 -1.056 1.00 83.12 102 SER A C 1
ATOM 759 O O . SER A 1 102 ? 6.218 -10.672 -0.037 1.00 83.12 102 SER A O 1
ATOM 761 N N . ARG A 1 103 ? 6.128 -11.116 -2.237 1.00 85.50 103 ARG A N 1
ATOM 762 C CA . ARG A 1 103 ? 7.585 -11.162 -2.454 1.00 85.50 103 ARG A CA 1
ATOM 763 C C . ARG A 1 103 ? 8.207 -9.780 -2.633 1.00 85.50 103 ARG A C 1
ATOM 765 O O . ARG A 1 103 ? 9.397 -9.613 -2.380 1.00 85.50 103 ARG A O 1
ATOM 772 N N . TYR A 1 104 ? 7.423 -8.815 -3.107 1.00 89.06 104 TYR A N 1
ATOM 773 C CA . TYR A 1 104 ? 7.919 -7.504 -3.529 1.00 89.06 104 TYR A CA 1
ATOM 774 C C . TYR A 1 104 ? 7.383 -6.356 -2.683 1.00 89.06 104 TYR A C 1
ATOM 776 O O . TYR A 1 104 ? 8.011 -5.309 -2.640 1.00 89.06 104 TYR A O 1
ATOM 784 N N . ILE A 1 105 ? 6.267 -6.541 -1.984 1.00 92.50 105 ILE A N 1
ATOM 785 C CA . ILE A 1 105 ? 5.673 -5.561 -1.080 1.00 92.50 105 ILE A CA 1
ATOM 786 C C . ILE A 1 105 ? 5.782 -6.128 0.330 1.00 92.50 105 ILE A C 1
ATOM 788 O O . ILE A 1 105 ? 5.184 -7.161 0.622 1.00 92.50 105 ILE A O 1
ATOM 792 N N . THR A 1 106 ? 6.521 -5.471 1.214 1.00 91.88 106 THR A N 1
ATOM 793 C CA . THR A 1 106 ? 6.637 -5.867 2.622 1.00 91.88 106 THR A CA 1
ATOM 794 C C . THR A 1 106 ? 6.109 -4.772 3.531 1.00 91.88 106 THR A C 1
ATOM 796 O O . THR A 1 106 ? 6.182 -3.592 3.193 1.00 91.88 106 THR A O 1
ATOM 799 N N . PHE A 1 107 ? 5.578 -5.172 4.686 1.00 92.00 107 PHE A N 1
ATOM 800 C CA . PHE A 1 107 ? 5.027 -4.274 5.697 1.00 92.00 107 PHE A CA 1
ATOM 801 C C . PHE A 1 107 ? 5.742 -4.477 7.030 1.00 92.00 107 PHE A C 1
ATOM 803 O O . PHE A 1 107 ? 6.120 -5.597 7.377 1.00 92.00 107 PHE A O 1
ATOM 810 N N . GLN A 1 108 ? 5.909 -3.393 7.778 1.00 90.69 108 GLN A N 1
ATOM 811 C CA . GLN A 1 108 ? 6.295 -3.431 9.184 1.00 90.69 108 GLN A CA 1
ATOM 812 C C . GLN A 1 108 ? 5.050 -3.510 10.078 1.00 90.69 108 GLN A C 1
ATOM 814 O O . GLN A 1 108 ? 3.954 -3.152 9.641 1.00 90.69 108 GLN A O 1
ATOM 819 N N . PRO A 1 109 ? 5.192 -3.941 11.344 1.00 86.19 109 PRO A N 1
ATOM 820 C CA . PRO A 1 109 ? 4.103 -3.874 12.309 1.00 86.19 109 PRO A CA 1
ATOM 821 C C . PRO A 1 109 ? 3.523 -2.458 12.441 1.00 86.19 109 PRO A C 1
ATOM 823 O O . PRO A 1 109 ? 4.245 -1.460 12.393 1.00 86.19 109 PRO A O 1
ATOM 826 N N . ARG A 1 110 ? 2.204 -2.385 12.648 1.00 83.19 110 ARG A N 1
ATOM 827 C CA . ARG A 1 110 ? 1.471 -1.131 12.878 1.00 83.19 110 ARG A CA 1
ATOM 828 C C . ARG A 1 110 ? 2.038 -0.394 14.084 1.00 83.19 110 ARG A C 1
ATOM 830 O O . ARG A 1 110 ? 2.261 -0.999 15.133 1.00 83.19 110 ARG A O 1
ATOM 837 N N . LYS A 1 111 ? 2.174 0.923 13.964 1.00 81.62 111 LYS A N 1
ATOM 838 C CA . LYS A 1 111 ? 2.570 1.799 15.068 1.00 81.62 111 LYS A CA 1
ATOM 839 C C . LYS A 1 111 ? 1.716 3.056 15.105 1.00 81.62 111 LYS A C 1
ATOM 841 O O . LYS A 1 111 ? 1.246 3.531 14.074 1.00 81.62 111 LYS A O 1
ATOM 846 N N . TRP A 1 112 ? 1.543 3.603 16.302 1.00 74.19 112 TRP A N 1
ATOM 847 C CA . TRP A 1 112 ? 0.978 4.935 16.469 1.00 74.19 112 TRP A CA 1
ATOM 848 C C . TRP A 1 112 ? 2.061 5.975 16.193 1.00 74.19 112 TRP A C 1
ATOM 850 O O . TRP A 1 112 ? 3.142 5.924 16.780 1.00 74.19 112 TRP A O 1
ATOM 860 N N . ALA A 1 113 ? 1.778 6.901 15.283 1.00 72.75 113 ALA A N 1
ATOM 861 C CA . ALA A 1 113 ? 2.600 8.076 15.063 1.00 72.75 113 ALA A CA 1
ATOM 862 C C . ALA A 1 113 ? 2.336 9.115 16.174 1.00 72.75 113 ALA A C 1
ATOM 864 O O . ALA A 1 113 ? 1.230 9.159 16.724 1.00 72.75 113 ALA A O 1
ATOM 865 N N . PRO A 1 114 ? 3.316 9.978 16.510 1.00 70.25 114 PRO A N 1
ATOM 866 C CA . PRO A 1 114 ? 3.178 10.963 17.591 1.00 70.25 114 PRO A CA 1
ATOM 867 C C . PRO A 1 114 ? 1.998 11.935 17.439 1.00 70.25 114 PRO A C 1
ATOM 869 O O . PRO A 1 114 ? 1.522 12.484 18.424 1.00 70.25 114 PRO A O 1
ATOM 872 N N . ASN A 1 115 ? 1.516 12.137 16.213 1.00 70.56 115 ASN A N 1
ATOM 873 C CA . ASN A 1 115 ? 0.372 12.984 15.869 1.00 70.56 115 ASN A CA 1
ATOM 874 C C . ASN A 1 115 ? -0.986 12.249 15.923 1.00 70.56 115 ASN A C 1
ATOM 876 O O . ASN A 1 115 ? -1.978 12.761 15.411 1.00 70.56 115 ASN A O 1
ATOM 880 N N . GLY A 1 116 ? -1.041 11.036 16.485 1.00 67.44 116 GLY A N 1
ATOM 881 C CA . GLY A 1 116 ? -2.282 10.266 16.622 1.00 67.44 116 GLY A CA 1
ATOM 882 C C . GLY A 1 116 ? -2.721 9.522 15.359 1.00 67.44 116 GLY A C 1
ATOM 883 O O . GLY A 1 116 ? -3.835 9.004 15.317 1.00 67.44 116 GLY A O 1
ATOM 884 N N . GLN A 1 117 ? -1.872 9.426 14.335 1.00 77.25 117 GLN A N 1
ATOM 885 C CA . GLN A 1 117 ? -2.141 8.592 13.162 1.00 77.25 117 GLN A CA 1
ATOM 886 C C . GLN A 1 117 ? -1.736 7.136 13.419 1.00 77.25 117 GLN A C 1
ATOM 888 O O . GLN A 1 117 ? -0.774 6.868 14.142 1.00 77.25 117 GLN A O 1
ATOM 893 N N . ILE A 1 118 ? -2.428 6.182 12.791 1.00 79.50 118 ILE A N 1
ATOM 894 C CA . ILE A 1 118 ? -1.949 4.795 12.733 1.00 79.50 118 ILE A CA 1
ATOM 895 C C . ILE A 1 118 ? -1.173 4.631 11.431 1.00 79.50 118 ILE A C 1
ATOM 897 O O . ILE A 1 118 ? -1.726 4.836 10.348 1.00 79.50 118 ILE A O 1
ATOM 901 N N . ALA A 1 119 ? 0.097 4.255 11.550 1.00 85.38 119 ALA A N 1
ATOM 902 C CA . ALA A 1 119 ? 1.011 4.103 10.432 1.00 85.38 119 ALA A CA 1
ATOM 903 C C . ALA A 1 119 ? 1.435 2.642 10.242 1.00 85.38 119 ALA A C 1
ATOM 905 O O . ALA A 1 119 ? 1.713 1.921 11.207 1.00 85.38 119 ALA A O 1
ATOM 906 N N . VAL A 1 120 ? 1.537 2.231 8.979 1.00 89.94 120 VAL A N 1
ATOM 907 C CA . VAL A 1 120 ? 2.178 0.985 8.546 1.00 89.94 120 VAL A CA 1
ATOM 908 C C . VAL A 1 120 ? 3.262 1.338 7.549 1.00 89.94 120 VAL A C 1
ATOM 910 O O . VAL A 1 120 ? 2.977 1.781 6.437 1.00 89.94 120 VAL A O 1
ATOM 913 N N . GLU A 1 121 ? 4.516 1.147 7.944 1.00 92.19 121 GLU A N 1
ATOM 914 C CA . GLU A 1 121 ? 5.633 1.317 7.020 1.00 92.19 121 GLU A CA 1
ATOM 915 C C . GLU A 1 121 ? 5.676 0.158 6.034 1.00 92.19 121 GLU A C 1
ATOM 917 O O . GLU A 1 121 ? 5.394 -0.990 6.383 1.00 92.19 121 GLU A O 1
ATOM 922 N N . PHE A 1 122 ? 6.055 0.461 4.801 1.00 92.44 122 PHE A N 1
ATOM 923 C CA . PHE A 1 122 ? 6.149 -0.519 3.737 1.00 92.44 122 PHE A CA 1
ATOM 924 C C . PHE A 1 122 ? 7.411 -0.331 2.903 1.00 92.44 122 PHE A C 1
ATOM 926 O O . PHE A 1 122 ? 8.019 0.744 2.865 1.00 92.44 122 PHE A O 1
ATOM 933 N N . ARG A 1 123 ? 7.773 -1.388 2.178 1.00 90.88 123 ARG A N 1
ATOM 934 C CA . ARG A 1 123 ? 8.782 -1.360 1.121 1.00 90.88 123 ARG A CA 1
ATOM 935 C C . ARG A 1 123 ? 8.256 -2.077 -0.117 1.00 90.88 123 ARG A C 1
ATOM 937 O O . ARG A 1 123 ? 7.773 -3.197 -0.014 1.00 90.88 123 ARG A O 1
ATOM 944 N N . ILE A 1 124 ? 8.399 -1.442 -1.277 1.00 90.81 124 ILE A N 1
ATOM 945 C CA . ILE A 1 124 ? 8.139 -2.012 -2.601 1.00 90.81 124 ILE A CA 1
ATOM 946 C C . ILE A 1 124 ? 9.486 -2.224 -3.293 1.00 90.81 124 ILE A C 1
ATOM 948 O O . ILE A 1 124 ? 10.128 -1.263 -3.713 1.00 90.81 124 ILE A O 1
ATOM 952 N N . THR A 1 125 ? 9.922 -3.470 -3.410 1.00 88.56 125 THR A N 1
ATOM 953 C CA . THR A 1 125 ? 11.127 -3.866 -4.144 1.00 88.56 125 THR A CA 1
ATOM 954 C C . THR A 1 125 ? 10.790 -4.040 -5.619 1.00 88.56 125 THR A C 1
ATOM 956 O O . THR A 1 125 ? 9.902 -4.815 -5.967 1.00 88.56 125 THR A O 1
ATOM 959 N N . ILE A 1 126 ? 11.516 -3.353 -6.500 1.00 86.75 126 ILE A N 1
ATOM 960 C CA . ILE A 1 126 ? 11.310 -3.453 -7.945 1.00 86.75 126 ILE A CA 1
ATOM 961 C C . ILE A 1 126 ? 12.125 -4.631 -8.491 1.00 86.75 126 ILE A C 1
ATOM 963 O O . ILE A 1 126 ? 13.351 -4.634 -8.348 1.00 86.75 126 ILE A O 1
ATOM 967 N N . PRO A 1 127 ? 11.489 -5.627 -9.136 1.00 85.19 127 PRO A N 1
ATOM 968 C CA . PRO A 1 127 ? 12.218 -6.699 -9.801 1.00 85.19 127 PRO A CA 1
ATOM 969 C C . PRO A 1 127 ? 13.144 -6.136 -10.882 1.00 85.19 127 PRO A C 1
ATOM 971 O O . PRO A 1 127 ? 12.738 -5.266 -11.650 1.00 85.19 127 PRO A O 1
ATOM 974 N N . HIS A 1 128 ? 14.349 -6.693 -11.019 1.00 83.12 128 HIS A N 1
ATOM 975 C CA . HIS A 1 128 ? 15.315 -6.250 -12.035 1.00 83.12 128 HIS A CA 1
ATOM 976 C C . HIS A 1 128 ? 14.753 -6.321 -13.468 1.00 83.12 128 HIS A C 1
ATOM 978 O O . HIS A 1 128 ? 15.040 -5.472 -14.305 1.00 83.12 128 HIS A O 1
ATOM 984 N N . ALA A 1 129 ? 13.879 -7.294 -13.746 1.00 84.94 129 ALA A N 1
ATOM 985 C CA . ALA A 1 129 ? 13.182 -7.415 -15.030 1.00 84.94 129 ALA A CA 1
ATOM 986 C C . ALA A 1 129 ? 12.264 -6.220 -15.364 1.00 84.94 129 ALA A C 1
ATOM 988 O O . ALA A 1 129 ? 11.842 -6.081 -16.507 1.00 84.94 129 ALA A O 1
ATOM 989 N N . MET A 1 130 ? 11.949 -5.370 -14.381 1.00 87.25 130 MET A N 1
ATOM 990 C CA . MET A 1 130 ? 11.121 -4.170 -14.533 1.00 87.25 130 MET A CA 1
ATOM 991 C C . MET A 1 130 ? 11.952 -2.880 -14.581 1.00 87.25 130 MET A C 1
ATOM 993 O O . MET A 1 130 ? 11.402 -1.780 -14.493 1.00 87.25 130 MET A O 1
ATOM 997 N N . PHE A 1 131 ? 13.280 -2.990 -14.686 1.00 86.62 131 PHE A N 1
ATOM 998 C CA . PHE A 1 131 ? 14.151 -1.827 -14.799 1.00 86.62 131 PHE A CA 1
ATOM 999 C C . PHE A 1 131 ? 14.060 -1.225 -16.206 1.00 86.62 131 PHE A C 1
ATOM 1001 O O . PHE A 1 131 ? 14.099 -1.957 -17.199 1.00 86.62 131 PHE A O 1
ATOM 1008 N N . PRO A 1 132 ? 13.960 0.110 -16.323 1.00 85.06 132 PRO A N 1
ATOM 1009 C CA . PRO A 1 132 ? 13.931 0.761 -17.618 1.00 85.06 132 PRO A CA 1
ATOM 1010 C C . PRO A 1 132 ? 15.296 0.682 -18.317 1.00 85.06 132 PRO A C 1
ATOM 1012 O O . PRO A 1 132 ? 16.345 0.730 -17.661 1.00 85.06 132 PRO A O 1
ATOM 1015 N N . PRO A 1 133 ? 15.307 0.637 -19.660 1.00 84.00 133 PRO A N 1
ATOM 1016 C CA . PRO A 1 133 ? 16.495 0.959 -20.439 1.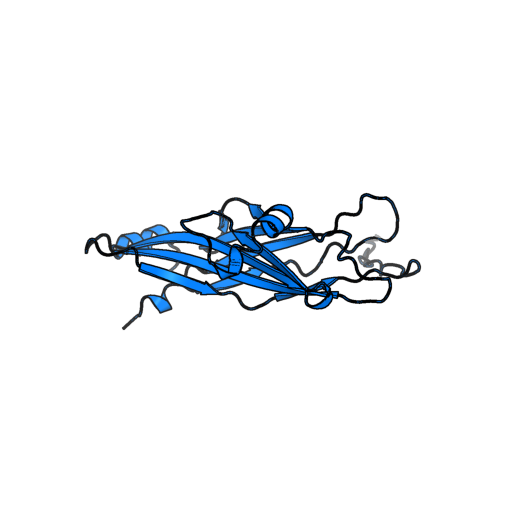00 84.00 133 PRO A CA 1
ATOM 1017 C C . PRO A 1 133 ? 17.029 2.368 -20.109 1.00 84.00 133 PRO A C 1
ATOM 1019 O O . PRO A 1 133 ? 16.263 3.233 -19.670 1.00 84.00 133 PRO A O 1
ATOM 1022 N N . PRO A 1 134 ? 18.326 2.645 -20.349 1.00 81.75 134 PRO A N 1
ATOM 1023 C CA . PRO A 1 134 ? 18.882 3.985 -20.178 1.00 81.75 134 PRO A CA 1
ATOM 1024 C C . PRO A 1 134 ? 18.103 5.044 -20.969 1.00 81.75 134 PRO A C 1
ATOM 1026 O O . PRO A 1 134 ? 17.825 4.861 -22.153 1.00 81.75 134 PRO A O 1
ATOM 1029 N N . GLY A 1 135 ? 17.765 6.159 -20.318 1.00 76.62 135 GLY A N 1
ATOM 1030 C CA . GLY A 1 135 ? 17.011 7.259 -20.936 1.00 76.62 135 GLY A CA 1
ATOM 1031 C C . GLY A 1 135 ? 15.499 7.030 -21.058 1.00 76.62 135 GLY A C 1
ATOM 1032 O O . GLY A 1 135 ? 14.791 7.930 -21.505 1.00 76.62 135 GLY A O 1
ATOM 1033 N N . VAL A 1 136 ? 14.987 5.872 -20.630 1.00 84.62 136 VAL A N 1
ATOM 1034 C CA . VAL A 1 136 ? 13.550 5.583 -20.562 1.00 84.62 136 VAL A CA 1
ATOM 1035 C C . VAL A 1 136 ? 13.052 5.770 -19.128 1.00 84.62 136 VAL A C 1
ATOM 1037 O O . VAL A 1 136 ? 13.743 5.447 -18.159 1.00 84.62 136 VAL A O 1
ATOM 1040 N N . VAL A 1 137 ? 11.833 6.295 -18.991 1.00 85.44 137 VAL A N 1
ATOM 1041 C CA . VAL A 1 137 ? 11.149 6.447 -17.703 1.00 85.44 137 VAL A CA 1
ATOM 1042 C C . VAL A 1 137 ? 9.977 5.483 -17.650 1.00 85.44 137 VAL A C 1
ATOM 1044 O O . VAL A 1 137 ? 9.054 5.583 -18.457 1.00 85.44 137 VAL A O 1
ATOM 1047 N N . TYR A 1 138 ? 9.989 4.578 -16.678 1.00 89.19 138 TYR A N 1
ATOM 1048 C CA . TYR A 1 138 ? 8.834 3.743 -16.369 1.00 89.19 138 TYR A CA 1
ATOM 1049 C C . TYR A 1 138 ? 8.037 4.344 -15.222 1.00 89.19 138 TYR A C 1
ATOM 1051 O O . TYR A 1 138 ? 8.601 4.854 -14.252 1.00 89.19 138 TYR A O 1
ATOM 1059 N N . GLN A 1 139 ? 6.715 4.297 -15.367 1.00 90.62 139 GLN A N 1
ATOM 1060 C CA . GLN A 1 139 ? 5.772 4.735 -14.351 1.00 90.62 139 GLN A CA 1
ATOM 1061 C C . GLN A 1 139 ? 5.101 3.526 -13.712 1.00 90.62 139 GLN A C 1
ATOM 1063 O O . GLN A 1 139 ? 4.783 2.536 -14.380 1.00 90.62 139 GLN A O 1
ATOM 1068 N N . PHE A 1 140 ? 4.887 3.637 -12.413 1.00 91.12 140 PHE A N 1
ATOM 1069 C CA . PHE A 1 140 ? 4.171 2.666 -11.611 1.00 91.12 140 PHE A CA 1
ATOM 1070 C C . PHE A 1 140 ? 3.105 3.387 -10.811 1.00 91.12 140 PHE A C 1
ATOM 1072 O O . PHE A 1 140 ? 3.329 4.509 -10.359 1.00 91.12 140 PHE A O 1
ATOM 1079 N N . GLU A 1 141 ? 1.967 2.745 -10.615 1.00 93.69 141 GLU A N 1
ATOM 1080 C CA . GLU A 1 141 ? 0.905 3.288 -9.779 1.00 93.69 141 GLU A CA 1
ATOM 1081 C C . GLU A 1 141 ? 0.812 2.476 -8.495 1.00 93.69 141 GLU A C 1
ATOM 1083 O O . GLU A 1 141 ? 0.899 1.245 -8.494 1.00 93.69 141 GLU A O 1
ATOM 1088 N N . VAL A 1 142 ? 0.654 3.191 -7.390 1.00 93.00 142 VAL A N 1
ATOM 1089 C CA . VAL A 1 142 ? 0.439 2.628 -6.067 1.00 93.00 142 VAL A CA 1
ATOM 1090 C C . VAL A 1 142 ? -0.931 3.068 -5.602 1.00 93.00 142 VAL A C 1
ATOM 1092 O O . VAL A 1 142 ? -1.221 4.260 -5.518 1.00 93.00 142 VAL A O 1
ATOM 1095 N N . THR A 1 143 ? -1.763 2.093 -5.267 1.00 94.12 143 THR A N 1
ATOM 1096 C CA . THR A 1 143 ? -3.039 2.324 -4.591 1.00 94.12 143 THR A CA 1
ATOM 1097 C C . THR A 1 143 ? -3.019 1.579 -3.271 1.00 94.12 143 THR A C 1
ATOM 1099 O O . THR A 1 143 ? -2.428 0.501 -3.173 1.00 94.12 143 THR A O 1
ATOM 1102 N N . ALA A 1 144 ? -3.654 2.143 -2.253 1.00 93.00 144 ALA A N 1
ATOM 1103 C CA . ALA A 1 144 ? -3.722 1.523 -0.943 1.00 93.00 144 ALA A CA 1
ATOM 1104 C C . ALA A 1 144 ? -5.117 1.653 -0.354 1.00 93.00 144 ALA A C 1
ATOM 1106 O O . ALA A 1 144 ? -5.851 2.604 -0.639 1.00 93.00 144 ALA A O 1
ATOM 1107 N N . ARG A 1 145 ? -5.476 0.675 0.468 1.00 91.81 145 ARG A N 1
ATOM 1108 C CA . ARG A 1 145 ? -6.758 0.597 1.149 1.00 91.81 145 ARG A CA 1
ATOM 1109 C C . ARG A 1 145 ? -6.540 0.207 2.605 1.00 91.81 145 ARG A C 1
ATOM 1111 O O . ARG A 1 145 ? -5.576 -0.470 2.951 1.00 91.81 145 ARG A O 1
ATOM 1118 N N . ALA A 1 146 ? -7.453 0.647 3.457 1.00 88.69 146 ALA A N 1
ATOM 1119 C CA . ALA A 1 146 ? -7.541 0.235 4.845 1.00 88.69 146 ALA A CA 1
ATOM 1120 C C . ALA A 1 146 ? -8.966 -0.236 5.128 1.00 88.69 146 ALA A C 1
ATOM 1122 O O . ALA A 1 146 ? -9.934 0.432 4.759 1.00 88.69 146 ALA A O 1
ATOM 1123 N N . THR A 1 147 ? -9.084 -1.385 5.783 1.00 86.25 147 THR A N 1
ATOM 1124 C CA . THR A 1 147 ? -10.346 -1.916 6.295 1.00 86.25 147 THR A CA 1
ATOM 1125 C C . THR A 1 147 ? -10.359 -1.716 7.803 1.00 86.25 147 THR A C 1
ATOM 1127 O O . THR A 1 147 ? -9.479 -2.212 8.511 1.00 86.25 147 THR A O 1
ATOM 1130 N N . VAL A 1 148 ? -11.351 -0.983 8.292 1.00 80.69 148 VAL A N 1
ATOM 1131 C CA . VAL A 1 148 ? -11.546 -0.647 9.703 1.00 80.69 148 VAL A CA 1
ATOM 1132 C C . VAL A 1 148 ? -12.826 -1.325 10.176 1.00 80.69 148 VAL A C 1
ATOM 1134 O O . VAL A 1 148 ? -13.836 -1.259 9.483 1.00 80.69 148 VAL A O 1
ATOM 1137 N N . ALA A 1 149 ? -12.778 -1.990 11.326 1.00 79.19 149 ALA A N 1
ATOM 1138 C CA . ALA A 1 149 ? -13.960 -2.510 12.001 1.00 79.19 149 ALA A CA 1
ATOM 1139 C C . ALA A 1 149 ? -14.350 -1.579 13.144 1.00 79.19 149 ALA A C 1
ATOM 1141 O O . ALA A 1 149 ? -13.483 -1.108 13.885 1.00 79.19 149 ALA A O 1
ATOM 1142 N N . ILE A 1 150 ? -15.651 -1.363 13.289 1.00 72.75 150 ILE A N 1
ATOM 1143 C CA . ILE A 1 150 ? -16.247 -0.584 14.367 1.00 72.75 150 ILE A CA 1
ATOM 1144 C C . ILE A 1 150 ? -17.267 -1.465 15.081 1.00 72.75 150 ILE A C 1
ATOM 1146 O O . ILE A 1 150 ? -18.114 -2.079 14.438 1.00 72.75 150 ILE A O 1
ATOM 1150 N N . VAL A 1 151 ? -17.184 -1.532 16.405 1.00 72.75 151 VAL A N 1
ATOM 1151 C CA . VAL A 1 151 ? -18.116 -2.271 17.263 1.00 72.75 151 VAL A CA 1
ATOM 1152 C C . VAL A 1 151 ? -18.745 -1.289 18.239 1.00 72.75 151 VAL A C 1
ATOM 1154 O O . VAL A 1 151 ? -18.029 -0.565 18.921 1.00 72.75 151 VAL A O 1
ATOM 1157 N N . ASN A 1 152 ? -20.069 -1.268 18.338 1.00 72.12 152 ASN A N 1
ATOM 1158 C CA . ASN A 1 152 ? -20.776 -0.575 19.407 1.00 72.12 152 ASN A CA 1
ATOM 1159 C C . ASN A 1 152 ? -20.907 -1.528 20.606 1.00 72.12 152 ASN A C 1
ATOM 1161 O O . ASN A 1 152 ? -21.689 -2.479 20.568 1.00 72.12 152 ASN A O 1
ATOM 1165 N N . LYS A 1 153 ? -20.120 -1.287 21.658 1.00 70.38 153 LYS A N 1
ATOM 1166 C CA . LYS A 1 153 ? -20.111 -2.095 22.884 1.00 70.38 153 LYS A CA 1
ATOM 1167 C C . LYS A 1 153 ? -21.402 -1.941 23.677 1.00 70.38 153 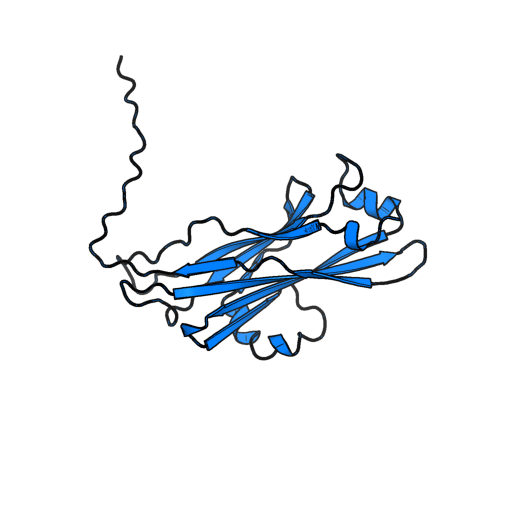LYS A C 1
ATOM 1169 O O . LYS A 1 153 ? -21.913 -2.940 24.172 1.00 70.38 153 LYS A O 1
ATOM 1174 N N . ASP A 1 154 ? -21.936 -0.727 23.756 1.00 68.56 154 ASP A N 1
ATOM 1175 C CA . ASP A 1 154 ? -23.098 -0.412 24.594 1.00 68.56 154 ASP A CA 1
ATOM 1176 C C . ASP A 1 154 ? -24.391 -1.028 24.046 1.00 68.56 154 ASP A C 1
ATOM 1178 O O . ASP A 1 154 ? -25.266 -1.438 24.807 1.00 68.56 154 ASP A O 1
ATOM 1182 N N . LEU A 1 155 ? -24.501 -1.133 22.720 1.00 68.50 155 LEU A N 1
ATOM 1183 C CA . LEU A 1 155 ? -25.639 -1.751 22.034 1.00 68.50 155 LEU A CA 1
ATOM 1184 C C . LEU A 1 155 ? -25.386 -3.212 21.634 1.00 68.50 155 LEU A C 1
ATOM 1186 O O . LEU A 1 155 ? -26.294 -3.861 21.118 1.00 68.50 155 LEU A O 1
ATOM 1190 N N . GLY A 1 156 ? -24.168 -3.732 21.829 1.00 68.38 156 GLY A N 1
ATOM 1191 C CA . GLY A 1 156 ? -23.774 -5.069 21.369 1.00 68.38 156 GLY A CA 1
ATOM 1192 C C . GLY A 1 156 ? -23.890 -5.258 19.850 1.00 68.38 156 GLY A C 1
ATOM 1193 O O . GLY A 1 156 ? -24.147 -6.368 19.388 1.00 68.38 156 GLY A O 1
ATOM 1194 N N . GLN A 1 157 ? -23.752 -4.180 19.071 1.00 71.69 157 GLN A N 1
ATOM 1195 C CA . GLN A 1 157 ? -23.926 -4.167 17.614 1.00 71.69 157 GLN A CA 1
ATOM 1196 C C . GLN A 1 157 ? -22.576 -4.061 16.889 1.00 71.69 157 GLN A C 1
ATOM 1198 O O . GLN A 1 157 ? -21.682 -3.334 17.322 1.00 71.69 157 GLN A O 1
ATOM 1203 N N . GLY A 1 158 ? -22.435 -4.764 15.762 1.00 68.25 158 GLY A N 1
ATOM 1204 C CA . GLY A 1 158 ? -21.227 -4.779 14.922 1.00 68.25 158 GLY A CA 1
ATOM 1205 C C . GLY A 1 158 ? -20.564 -6.166 14.811 1.00 68.25 158 GLY A C 1
ATOM 1206 O O . GLY A 1 158 ? -21.093 -7.142 15.346 1.00 68.25 158 GLY A O 1
ATOM 1207 N N . PRO A 1 159 ? -19.407 -6.286 14.126 1.00 68.06 159 PRO A N 1
ATOM 1208 C CA . PRO A 1 159 ? -18.626 -5.193 13.552 1.00 68.06 159 PRO A CA 1
ATOM 1209 C C . PRO A 1 159 ? -19.193 -4.660 12.230 1.00 68.06 159 PRO A C 1
ATOM 1211 O O . PRO A 1 159 ? -19.427 -5.423 11.294 1.00 68.06 159 PRO A O 1
ATOM 1214 N N . ASP A 1 160 ? -19.303 -3.337 12.133 1.00 78.62 160 ASP A N 1
ATOM 1215 C CA . ASP A 1 160 ? -19.461 -2.645 10.857 1.00 78.62 160 ASP A CA 1
ATOM 1216 C C . ASP A 1 160 ? -18.085 -2.418 10.231 1.00 78.62 160 ASP A C 1
ATOM 1218 O O . ASP A 1 160 ? -17.144 -1.966 10.893 1.00 78.62 160 ASP A O 1
ATOM 1222 N N . PHE A 1 161 ? -17.956 -2.731 8.942 1.00 79.38 161 PHE A N 1
ATOM 1223 C CA . PHE A 1 161 ? -16.703 -2.575 8.211 1.00 79.38 161 PHE A CA 1
ATOM 1224 C C . PHE A 1 161 ? -16.733 -1.326 7.344 1.00 79.38 161 PHE A C 1
ATOM 1226 O O . PHE A 1 161 ? -17.587 -1.163 6.475 1.00 79.38 161 PHE A O 1
ATOM 1233 N N . MET A 1 162 ? -15.731 -0.475 7.528 1.00 79.62 162 MET A N 1
ATOM 1234 C CA . MET A 1 162 ? -15.519 0.714 6.720 1.00 79.62 162 MET A CA 1
ATOM 1235 C C . MET A 1 162 ? -14.234 0.566 5.919 1.00 79.62 162 MET A C 1
ATOM 1237 O O . MET A 1 162 ? -13.190 0.182 6.451 1.00 79.62 162 MET A O 1
ATOM 1241 N N . ARG A 1 163 ? -14.298 0.904 4.630 1.00 85.19 163 ARG A N 1
ATOM 1242 C CA . ARG A 1 163 ? -13.126 0.938 3.756 1.00 85.19 163 ARG A CA 1
ATOM 1243 C C . ARG A 1 163 ? -12.690 2.383 3.525 1.00 85.19 163 ARG A C 1
ATOM 1245 O O . ARG A 1 163 ? -13.507 3.268 3.268 1.00 85.19 163 ARG A O 1
ATOM 1252 N N . ARG A 1 164 ? -11.386 2.622 3.616 1.00 86.44 164 ARG A N 1
ATOM 1253 C CA . ARG A 1 164 ? -10.732 3.871 3.216 1.00 86.44 164 ARG A CA 1
ATOM 1254 C C . ARG A 1 164 ? -9.769 3.562 2.087 1.00 86.44 164 ARG A C 1
ATOM 1256 O O . ARG A 1 164 ? -9.073 2.555 2.141 1.00 86.44 164 ARG A O 1
ATOM 1263 N N . THR A 1 165 ? -9.756 4.410 1.070 1.00 90.50 165 THR A N 1
ATOM 1264 C CA . THR A 1 165 ? -8.876 4.272 -0.092 1.00 90.50 165 THR A CA 1
ATOM 1265 C C . THR A 1 165 ? -8.025 5.525 -0.168 1.00 90.50 165 THR A C 1
ATOM 1267 O O . THR A 1 165 ? -8.560 6.625 -0.051 1.00 90.50 165 THR A O 1
ATOM 1270 N N . ALA A 1 166 ? -6.717 5.352 -0.312 1.00 91.19 166 ALA A N 1
ATOM 1271 C CA . ALA A 1 166 ? -5.803 6.463 -0.507 1.00 91.19 166 ALA A CA 1
ATOM 1272 C C . ALA A 1 166 ? -5.894 6.990 -1.939 1.00 91.19 166 ALA A C 1
ATOM 1274 O O . ALA A 1 166 ? -6.267 6.259 -2.862 1.00 91.19 166 ALA A O 1
ATOM 1275 N N . GLU A 1 167 ? -5.477 8.237 -2.133 1.00 92.12 167 GLU A N 1
ATOM 1276 C CA . GLU A 1 167 ? -5.191 8.740 -3.472 1.00 92.12 167 GLU A CA 1
ATOM 1277 C C . GLU A 1 167 ? -4.103 7.895 -4.149 1.00 92.12 167 GLU A C 1
ATOM 1279 O O . GLU A 1 167 ? -3.215 7.336 -3.500 1.00 92.12 167 GLU A O 1
ATOM 1284 N N . THR A 1 168 ? -4.186 7.786 -5.475 1.00 92.75 168 THR A N 1
ATOM 1285 C CA . THR A 1 168 ? -3.207 7.019 -6.251 1.00 92.75 168 THR A CA 1
ATOM 1286 C C . THR A 1 168 ? -1.893 7.784 -6.319 1.00 92.75 168 THR A C 1
ATOM 1288 O O . THR A 1 168 ? -1.868 8.951 -6.704 1.00 92.75 168 THR A O 1
ATOM 1291 N N . VAL A 1 169 ? -0.789 7.114 -5.996 1.00 91.06 169 VAL A N 1
ATOM 1292 C CA . VAL A 1 169 ? 0.555 7.683 -6.114 1.00 91.06 169 VAL A CA 1
ATOM 1293 C C . VAL A 1 169 ? 1.248 7.124 -7.347 1.00 91.06 169 VAL A C 1
ATOM 1295 O O . VAL A 1 169 ? 1.353 5.910 -7.512 1.00 91.06 169 VAL A O 1
ATOM 1298 N N . THR A 1 170 ? 1.777 8.007 -8.195 1.00 90.88 170 THR A N 1
ATOM 1299 C CA . THR A 1 170 ? 2.605 7.615 -9.342 1.00 90.88 170 THR A CA 1
ATOM 1300 C C . THR A 1 170 ? 4.086 7.669 -8.983 1.00 90.88 170 THR A C 1
ATOM 1302 O O . THR A 1 170 ? 4.635 8.727 -8.671 1.00 90.88 170 THR A O 1
ATOM 1305 N N . LEU A 1 171 ? 4.757 6.529 -9.091 1.00 88.12 171 LEU A N 1
ATOM 1306 C CA . LEU A 1 171 ? 6.197 6.386 -8.933 1.00 88.12 171 LEU A CA 1
ATOM 1307 C C . LEU A 1 171 ? 6.879 6.359 -10.296 1.00 88.12 171 LEU A C 1
ATOM 1309 O O . LEU A 1 171 ? 6.355 5.799 -11.257 1.00 88.12 171 LEU A O 1
ATOM 1313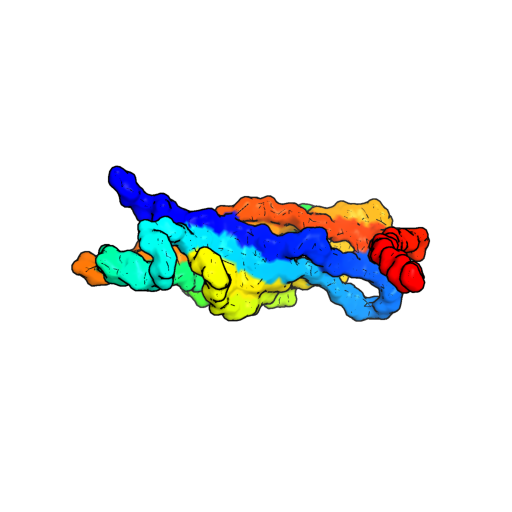 N N . LYS A 1 172 ? 8.067 6.959 -10.378 1.00 86.06 172 LYS A N 1
ATOM 1314 C CA . LYS A 1 172 ? 8.878 6.995 -11.599 1.00 86.06 172 LYS A CA 1
ATOM 1315 C C . LYS A 1 172 ? 10.223 6.339 -11.343 1.00 86.06 172 LYS A C 1
ATOM 1317 O O . LYS A 1 172 ? 10.887 6.672 -10.359 1.00 86.06 172 LYS A O 1
ATOM 1322 N N . LEU A 1 173 ? 10.621 5.447 -12.241 1.00 84.31 173 LEU A N 1
ATOM 1323 C CA . LEU A 1 173 ? 11.943 4.837 -12.268 1.00 84.31 173 LEU A CA 1
ATOM 1324 C C . LEU A 1 173 ? 12.629 5.211 -13.572 1.00 84.31 173 LEU A C 1
ATOM 1326 O O . LEU A 1 173 ? 12.031 5.130 -14.645 1.00 84.31 173 LEU A O 1
ATOM 1330 N N . THR A 1 174 ? 13.889 5.612 -13.471 1.00 80.44 174 THR A N 1
ATOM 1331 C CA . THR A 1 174 ? 14.732 5.942 -14.619 1.00 80.44 174 THR A CA 1
ATOM 1332 C C . THR A 1 174 ? 16.089 5.302 -14.404 1.00 80.44 174 THR A C 1
ATOM 1334 O O . THR A 1 174 ? 16.563 5.243 -13.267 1.00 80.44 174 THR A O 1
ATOM 1337 N N . ARG A 1 175 ? 16.718 4.854 -15.487 1.00 74.50 175 ARG A N 1
ATOM 1338 C CA . ARG A 1 175 ? 18.125 4.472 -15.478 1.00 74.50 175 ARG A CA 1
ATOM 1339 C C . ARG A 1 175 ? 18.907 5.592 -16.143 1.00 74.50 175 ARG A C 1
ATOM 1341 O O . ARG A 1 175 ? 18.642 5.934 -17.300 1.00 74.50 175 ARG A O 1
ATOM 1348 N N . HIS A 1 176 ? 19.845 6.184 -15.409 1.00 66.00 176 HIS A N 1
ATOM 1349 C CA . HIS A 1 176 ? 20.698 7.228 -15.966 1.00 66.00 176 HIS A CA 1
ATOM 1350 C C . HIS A 1 176 ? 21.564 6.653 -17.100 1.00 66.00 176 HIS A C 1
ATOM 1352 O O . HIS A 1 176 ? 21.679 5.439 -17.265 1.00 66.00 176 HIS A O 1
ATOM 1358 N N . LYS A 1 177 ? 22.147 7.507 -17.936 1.00 54.84 177 LYS A N 1
ATOM 1359 C CA . LYS A 1 177 ? 23.234 7.113 -18.844 1.00 54.84 177 LYS A CA 1
ATOM 1360 C C . LYS A 1 177 ? 24.544 7.359 -18.087 1.00 54.84 177 LYS A C 1
ATOM 1362 O O . LYS A 1 177 ? 24.583 8.287 -17.287 1.00 54.84 177 LYS A O 1
ATOM 1367 N N . GLY A 1 178 ? 25.566 6.526 -18.282 1.00 49.06 178 GLY A N 1
ATOM 1368 C CA . GLY A 1 178 ? 26.789 6.475 -17.457 1.00 49.06 178 GLY A CA 1
ATOM 1369 C C . GLY A 1 178 ? 27.609 7.768 -17.297 1.00 49.06 178 GLY A C 1
ATOM 1370 O O . GLY A 1 178 ? 28.560 7.749 -16.532 1.00 49.06 178 GLY A O 1
ATOM 1371 N N . ASP A 1 179 ? 27.222 8.879 -17.929 1.00 44.12 179 ASP A N 1
ATOM 1372 C CA . ASP A 1 179 ? 27.968 10.146 -17.927 1.00 44.12 179 ASP A CA 1
ATOM 1373 C C . ASP A 1 179 ? 27.266 11.289 -17.164 1.00 44.12 179 ASP A C 1
ATOM 1375 O O . ASP A 1 179 ? 27.620 12.456 -17.324 1.00 44.12 179 ASP A O 1
ATOM 1379 N N . TRP A 1 180 ? 26.249 10.999 -16.343 1.00 41.09 180 TRP A N 1
ATOM 1380 C CA . TRP A 1 180 ? 25.601 12.036 -15.534 1.00 41.09 180 TRP A CA 1
ATOM 1381 C C . TRP A 1 180 ? 26.371 12.255 -14.229 1.00 41.09 180 TRP A C 1
ATOM 1383 O O . TRP A 1 180 ? 26.228 11.497 -13.270 1.00 41.09 180 TRP A O 1
ATOM 1393 N N . SER A 1 181 ? 27.178 13.313 -14.171 1.00 40.16 181 SER A N 1
ATOM 1394 C CA . SER A 1 181 ? 27.695 13.833 -12.909 1.00 40.16 181 SER A CA 1
ATOM 1395 C C . SER A 1 181 ? 26.512 14.254 -12.036 1.00 40.16 181 SER A C 1
ATOM 1397 O O . SER A 1 181 ? 25.739 15.149 -12.384 1.00 40.16 181 SER A O 1
ATOM 1399 N N . TRP A 1 182 ? 26.329 13.571 -10.902 1.00 41.84 182 TRP A N 1
ATOM 1400 C CA . TRP A 1 182 ? 25.415 14.010 -9.851 1.00 41.84 182 TRP A CA 1
ATOM 1401 C C . TRP A 1 182 ? 25.647 15.507 -9.591 1.00 41.84 182 TRP A C 1
ATOM 1403 O O . TRP A 1 182 ? 26.809 15.909 -9.460 1.00 41.84 182 TRP A O 1
ATOM 1413 N N . PRO A 1 183 ? 24.604 16.353 -9.481 1.00 38.19 183 PRO A N 1
ATOM 1414 C CA . PRO A 1 183 ? 24.813 17.670 -8.918 1.00 38.19 183 PRO A CA 1
ATOM 1415 C C . PRO A 1 183 ? 25.265 17.434 -7.480 1.00 38.19 183 PRO A C 1
ATOM 1417 O O . PRO A 1 183 ? 24.471 17.005 -6.639 1.00 38.19 183 PRO A O 1
ATOM 1420 N N . GLN A 1 184 ? 26.552 17.662 -7.205 1.00 39.28 184 GLN A N 1
ATOM 1421 C CA . GLN A 1 184 ? 27.012 17.818 -5.838 1.00 39.28 184 GLN A CA 1
ATOM 1422 C C . GLN A 1 184 ? 26.112 18.893 -5.237 1.00 39.28 184 GLN A C 1
ATOM 1424 O O . GLN A 1 184 ? 26.112 20.040 -5.687 1.00 39.28 184 GLN A O 1
ATOM 1429 N N . GLN A 1 185 ? 25.297 18.515 -4.251 1.00 39.97 185 GLN A N 1
ATOM 1430 C CA . GLN A 1 185 ? 24.780 19.485 -3.305 1.00 39.97 185 GLN A CA 1
ATOM 1431 C C . GLN A 1 185 ? 26.024 20.134 -2.705 1.00 39.97 185 GLN A C 1
ATOM 1433 O O . GLN A 1 185 ? 26.652 19.582 -1.806 1.00 39.97 185 GLN A O 1
ATOM 1438 N N . HIS A 1 186 ? 26.425 21.275 -3.264 1.00 36.03 186 HIS A N 1
ATOM 1439 C CA . HIS A 1 186 ? 27.340 22.179 -2.611 1.00 36.03 186 HIS A CA 1
ATOM 1440 C C . HIS A 1 186 ? 26.631 22.608 -1.332 1.00 36.03 186 HIS A C 1
ATOM 1442 O O . HIS A 1 186 ? 25.838 23.546 -1.321 1.00 36.03 186 HIS A O 1
ATOM 1448 N N . SER A 1 187 ? 26.890 21.882 -0.246 1.00 35.62 187 SER A N 1
ATOM 1449 C CA . SER A 1 187 ? 26.849 22.467 1.080 1.00 35.62 187 SER A CA 1
ATOM 1450 C C . SER A 1 187 ? 27.670 23.750 0.980 1.00 35.62 187 SER A C 1
ATOM 1452 O O . SER A 1 187 ? 28.851 23.668 0.618 1.00 35.62 187 SER A O 1
ATOM 1454 N N . PRO A 1 188 ? 27.104 24.938 1.243 1.00 38.16 188 PRO A N 1
ATOM 1455 C CA . PRO A 1 188 ? 27.941 26.091 1.459 1.00 38.16 188 PRO A CA 1
ATOM 1456 C C . PRO A 1 188 ? 28.713 25.792 2.741 1.00 38.16 188 PRO A C 1
ATOM 1458 O O . PRO A 1 188 ? 28.208 25.945 3.851 1.00 38.16 188 PRO A O 1
ATOM 1461 N N . HIS A 1 189 ? 29.949 25.317 2.589 1.00 41.44 189 HIS A N 1
ATOM 1462 C CA . HIS A 1 189 ? 30.965 25.511 3.602 1.00 41.44 189 HIS A CA 1
ATOM 1463 C C . HIS A 1 189 ? 31.181 27.018 3.690 1.00 41.44 189 HIS A C 1
ATOM 1465 O O . HIS A 1 189 ? 32.064 27.583 3.045 1.00 41.44 189 HIS A O 1
ATOM 1471 N N . THR A 1 190 ? 30.358 27.689 4.492 1.00 40.19 190 THR A N 1
ATOM 1472 C CA . THR A 1 190 ? 30.711 28.995 5.025 1.00 40.19 190 THR A CA 1
ATOM 1473 C C . THR A 1 190 ? 31.871 28.754 5.977 1.00 40.19 190 THR A C 1
ATOM 1475 O O . THR A 1 190 ? 31.723 28.427 7.152 1.00 40.19 190 THR A O 1
ATOM 1478 N N . ARG A 1 191 ? 33.057 28.839 5.383 1.00 41.97 191 ARG A N 1
ATOM 1479 C CA . ARG A 1 191 ? 34.352 29.062 6.005 1.00 41.97 191 ARG A CA 1
ATOM 1480 C C . ARG A 1 191 ? 34.171 30.167 7.055 1.00 41.97 191 ARG A C 1
ATOM 1482 O O . ARG A 1 191 ? 34.089 31.339 6.706 1.00 41.97 191 ARG A O 1
ATOM 1489 N N . ARG A 1 192 ? 34.085 29.812 8.339 1.00 43.16 192 ARG A N 1
ATOM 1490 C CA . ARG A 1 192 ? 34.468 30.745 9.403 1.00 43.16 192 ARG A CA 1
ATOM 1491 C C . ARG A 1 192 ? 35.989 30.829 9.343 1.00 43.16 192 ARG A C 1
ATOM 1493 O O . ARG A 1 192 ? 36.666 29.866 9.690 1.00 43.16 192 ARG A O 1
ATOM 1500 N N . MET A 1 193 ? 36.506 31.939 8.835 1.00 39.25 193 MET A N 1
ATOM 1501 C CA . MET A 1 193 ? 37.881 32.355 9.085 1.00 39.25 193 MET A CA 1
ATOM 1502 C C . MET A 1 193 ? 37.835 33.620 9.932 1.00 3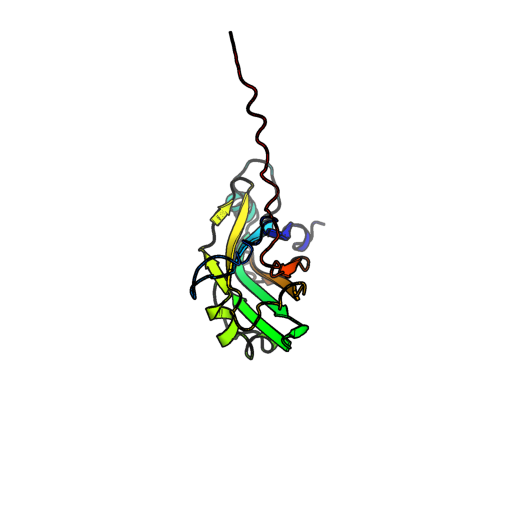9.25 193 MET A C 1
ATOM 1504 O O . MET A 1 193 ? 37.123 34.544 9.551 1.00 39.25 193 MET A O 1
ATOM 1508 N N . ALA A 1 194 ? 38.609 33.561 11.022 1.00 39.97 194 ALA A N 1
ATOM 1509 C CA . ALA A 1 194 ? 39.125 34.632 11.879 1.00 39.97 194 ALA A CA 1
ATOM 1510 C C . ALA A 1 194 ? 38.114 35.635 12.455 1.00 39.97 194 ALA A C 1
ATOM 1512 O O . ALA A 1 194 ? 37.640 36.522 11.716 1.00 39.97 194 ALA A O 1
#

Sequence (194 aa):
MVTFESLLGPLSIEIPRRAVGIDNSAGNETSCYYSGALMLQGQELLGPGTPKIVWEGLGYEVGIQQFDMTFTSSVHKVKMWNADKVLGPMPPEAAAFAAAGSRYITFQPRKWAPNGQIAVEFRITIPHAMFPPPGVVYQFEVTARATVAIVNKDLGQGPDFMRRTAETVTLKLTRHKGDWSWPQQHSPHTRRMA

Secondary structure (DSSP, 8-state):
---GGGGEEEEEEE--S----B-SSS-TT--EEEEEEEEEEE--SSSSS-HHHHHHTTTEEEEEEEEEEEEEETTTTEEEEEESS--SSPPHHHHTTHHHHHHHEEEPPPEE-TTS-EEEEEEEEEPGGGPPPBT-EEEEEEEEEEEEEEEETTTTEEEEEEEEEPPPEEEEEEBPPTT---------------